Protein AF-A0A7Z9S210-F1 (afdb_monomer_lite)

Structure (mmCIF, N/CA/C/O backbone):
data_AF-A0A7Z9S210-F1
#
_entry.id   AF-A0A7Z9S210-F1
#
loop_
_atom_site.group_PDB
_atom_site.id
_atom_site.type_symbol
_atom_site.label_atom_id
_atom_site.label_alt_id
_atom_site.label_comp_id
_atom_site.label_asym_id
_atom_site.label_entity_id
_atom_site.label_seq_id
_atom_site.pdbx_PDB_ins_code
_atom_site.Cartn_x
_atom_site.Cartn_y
_atom_site.Cartn_z
_atom_site.occupancy
_atom_site.B_iso_or_equiv
_atom_site.auth_seq_id
_atom_site.auth_comp_id
_atom_site.auth_asym_id
_atom_site.auth_atom_id
_atom_site.pdbx_PDB_model_num
ATOM 1 N N . VAL A 1 1 ? -4.934 -13.721 5.882 1.00 61.66 1 VAL A N 1
ATOM 2 C CA . VAL A 1 1 ? -5.240 -12.293 6.150 1.00 61.66 1 VAL A CA 1
ATOM 3 C C . VAL A 1 1 ? -5.651 -11.527 4.903 1.00 61.66 1 VAL A C 1
ATOM 5 O O . VAL A 1 1 ? -6.705 -10.912 4.949 1.00 61.66 1 VAL A O 1
ATOM 8 N N . VAL A 1 2 ? -4.952 -11.670 3.772 1.00 62.19 2 VAL A N 1
ATOM 9 C CA . VAL A 1 2 ? -5.329 -11.011 2.500 1.00 62.19 2 VAL A CA 1
ATOM 10 C C . VAL A 1 2 ? -6.741 -11.389 2.003 1.00 62.19 2 VAL A C 1
ATOM 12 O O . VAL A 1 2 ? -7.507 -10.517 1.622 1.00 62.19 2 VAL A O 1
ATOM 15 N N . VAL A 1 3 ? -7.134 -12.668 2.096 1.00 62.78 3 VAL A N 1
ATOM 16 C CA . VAL A 1 3 ? -8.475 -13.179 1.698 1.00 62.78 3 VAL A CA 1
ATOM 17 C C . VAL A 1 3 ? -9.341 -13.536 2.925 1.00 62.78 3 VAL A C 1
ATOM 19 O O . VAL A 1 3 ? -10.274 -14.337 2.867 1.00 62.78 3 VAL A O 1
ATOM 22 N N . GLY A 1 4 ? -8.990 -13.006 4.102 1.00 66.94 4 GLY A N 1
ATOM 23 C CA . GLY A 1 4 ? -9.710 -13.304 5.345 1.00 66.94 4 GLY A CA 1
ATOM 24 C C . GLY A 1 4 ? -11.090 -12.642 5.383 1.00 66.94 4 GLY A C 1
ATOM 25 O O . GLY A 1 4 ? -11.244 -11.536 4.871 1.00 66.94 4 GLY A O 1
ATOM 26 N N . ARG A 1 5 ? -12.069 -13.290 6.033 1.00 62.72 5 ARG A N 1
ATOM 27 C CA . ARG A 1 5 ? -13.423 -12.733 6.251 1.00 62.72 5 ARG A CA 1
ATOM 28 C C . ARG A 1 5 ? -13.447 -11.537 7.209 1.00 62.72 5 ARG A C 1
ATOM 30 O O . ARG A 1 5 ? -14.292 -10.669 7.080 1.00 62.72 5 ARG A O 1
ATOM 37 N N . HIS A 1 6 ? -12.492 -11.473 8.137 1.00 67.62 6 HIS A N 1
ATOM 38 C CA . HIS A 1 6 ? -12.402 -10.431 9.172 1.00 67.62 6 HIS A CA 1
ATOM 39 C C . HIS A 1 6 ? -11.302 -9.402 8.880 1.00 67.62 6 HIS A C 1
ATOM 41 O O . HIS A 1 6 ? -10.624 -8.932 9.792 1.00 67.62 6 HIS A O 1
ATOM 47 N N . ARG A 1 7 ? -11.053 -9.123 7.597 1.00 73.19 7 ARG A N 1
ATOM 48 C CA . ARG A 1 7 ? -10.066 -8.121 7.184 1.00 73.19 7 ARG A CA 1
ATOM 49 C C . ARG A 1 7 ? -10.707 -6.740 7.144 1.00 73.19 7 ARG A C 1
ATOM 51 O O . ARG A 1 7 ? -11.852 -6.606 6.710 1.00 73.19 7 ARG A O 1
ATOM 58 N N . ILE A 1 8 ? -9.946 -5.715 7.507 1.00 77.56 8 ILE A N 1
ATOM 59 C CA . ILE A 1 8 ? -10.325 -4.342 7.174 1.00 77.56 8 ILE A CA 1
ATOM 60 C C . ILE A 1 8 ? -10.110 -4.178 5.668 1.00 77.56 8 ILE A C 1
ATOM 62 O O . ILE A 1 8 ? -8.988 -4.258 5.164 1.00 77.56 8 ILE A O 1
ATOM 66 N N . ARG A 1 9 ? -11.219 -4.056 4.928 1.00 79.56 9 ARG A N 1
ATOM 67 C CA . ARG A 1 9 ? -11.217 -4.103 3.459 1.00 79.56 9 ARG A CA 1
ATOM 68 C C . ARG A 1 9 ? -10.361 -2.985 2.879 1.00 79.56 9 ARG A C 1
ATOM 70 O O . ARG A 1 9 ? -9.606 -3.233 1.945 1.00 79.56 9 ARG A O 1
ATOM 77 N N . GLU A 1 10 ? -10.410 -1.805 3.482 1.00 82.06 10 GLU A N 1
ATOM 78 C CA . GLU A 1 10 ? -9.662 -0.621 3.065 1.00 82.06 10 GLU A CA 1
ATOM 79 C C . GLU A 1 10 ? -8.144 -0.860 3.106 1.00 82.06 10 GLU A C 1
ATOM 81 O O . GLU A 1 10 ? -7.429 -0.471 2.194 1.00 82.06 10 GLU A O 1
ATOM 86 N N . ALA A 1 11 ? -7.645 -1.602 4.094 1.00 83.62 11 ALA A N 1
ATOM 87 C CA . ALA A 1 11 ? -6.220 -1.897 4.237 1.00 83.62 11 ALA A CA 1
ATOM 88 C C . ALA A 1 11 ? -5.755 -3.131 3.433 1.00 83.62 11 ALA A C 1
ATOM 90 O O . ALA A 1 11 ? -4.572 -3.474 3.452 1.00 83.62 11 ALA A O 1
ATOM 91 N N . THR A 1 12 ? -6.653 -3.794 2.690 1.00 86.38 12 THR A N 1
ATOM 92 C CA . THR A 1 12 ? -6.332 -5.039 1.961 1.00 86.38 12 THR A CA 1
ATOM 93 C C . THR A 1 12 ? -5.225 -4.839 0.926 1.00 86.38 12 THR A C 1
ATOM 95 O O . THR A 1 12 ? -4.399 -5.735 0.747 1.00 86.38 12 THR A O 1
ATOM 98 N N . VAL A 1 13 ? -5.161 -3.660 0.295 1.00 88.69 13 VAL A N 1
ATOM 99 C CA . VAL A 1 13 ? -4.097 -3.316 -0.662 1.00 88.69 13 VAL A CA 1
ATOM 100 C C . VAL A 1 13 ? -2.712 -3.357 -0.010 1.00 88.69 13 VAL A C 1
ATOM 102 O O . VAL A 1 13 ? -1.781 -3.904 -0.595 1.00 88.69 13 VAL A O 1
ATOM 105 N N . LEU A 1 14 ? -2.591 -2.890 1.238 1.00 90.94 14 LEU A N 1
ATOM 106 C CA . LEU A 1 14 ? -1.332 -2.904 1.984 1.00 90.94 14 LEU A CA 1
ATOM 107 C C . LEU A 1 14 ? -0.938 -4.329 2.378 1.00 90.94 14 LEU A C 1
ATOM 109 O O . LEU A 1 14 ? 0.230 -4.685 2.294 1.00 90.94 14 LEU A O 1
ATOM 113 N N . TYR A 1 15 ? -1.901 -5.180 2.747 1.00 90.38 15 TYR A N 1
ATOM 114 C CA . TYR A 1 15 ? -1.613 -6.586 3.055 1.00 90.38 15 TYR A CA 1
ATOM 115 C C . TYR A 1 15 ? -1.150 -7.361 1.819 1.00 90.38 15 TYR A C 1
ATOM 117 O O . TYR A 1 15 ? -0.232 -8.172 1.914 1.00 90.38 15 TYR A O 1
ATOM 125 N N . GLY A 1 16 ? -1.785 -7.130 0.665 1.00 89.44 16 GLY A N 1
ATOM 126 C CA . GLY A 1 16 ? -1.372 -7.733 -0.602 1.00 89.44 16 GLY A CA 1
ATOM 127 C C . GLY A 1 16 ? 0.034 -7.287 -0.995 1.00 89.44 16 GLY A C 1
ATOM 128 O O . GLY A 1 16 ? 0.881 -8.123 -1.304 1.00 89.44 16 GLY A O 1
ATOM 129 N N . TRP A 1 17 ? 0.304 -5.987 -0.882 1.00 93.25 17 TRP A N 1
ATOM 130 C CA . TRP A 1 17 ? 1.626 -5.426 -1.133 1.00 93.25 17 TRP A CA 1
ATOM 131 C C . TRP A 1 17 ? 2.688 -5.987 -0.181 1.00 93.25 17 TRP A C 1
ATOM 133 O O . TRP A 1 17 ? 3.764 -6.350 -0.638 1.00 93.25 17 TRP A O 1
ATOM 143 N N . ALA A 1 18 ? 2.373 -6.170 1.105 1.00 92.75 18 ALA A N 1
ATOM 144 C CA . ALA A 1 18 ? 3.271 -6.807 2.071 1.00 92.75 18 ALA A CA 1
ATOM 145 C C . ALA A 1 18 ? 3.710 -8.200 1.618 1.00 92.75 18 ALA A C 1
ATOM 147 O O . ALA A 1 18 ? 4.894 -8.524 1.648 1.00 92.75 18 ALA A O 1
ATOM 148 N N . VAL A 1 19 ? 2.750 -9.020 1.181 1.00 92.94 19 VAL A N 1
ATOM 149 C CA . VAL A 1 19 ? 3.011 -10.396 0.743 1.00 92.94 19 VAL A CA 1
ATOM 150 C C . VAL A 1 19 ? 3.852 -10.414 -0.531 1.00 92.94 19 VAL A C 1
ATOM 152 O O . VAL A 1 19 ? 4.803 -11.189 -0.609 1.00 92.94 19 VAL A O 1
ATOM 155 N N . VAL A 1 20 ? 3.534 -9.551 -1.500 1.00 93.56 20 VAL A N 1
ATOM 156 C CA . VAL A 1 20 ? 4.315 -9.422 -2.738 1.00 93.56 20 VAL A CA 1
ATOM 157 C C . VAL A 1 20 ? 5.738 -8.972 -2.414 1.00 93.56 20 VAL A C 1
ATOM 159 O O . VAL A 1 20 ? 6.685 -9.648 -2.801 1.00 93.56 20 VAL A O 1
ATOM 162 N N . SER A 1 21 ? 5.903 -7.900 -1.639 1.00 93.06 21 SER A N 1
ATOM 163 C CA . SER A 1 21 ? 7.219 -7.378 -1.265 1.00 93.06 21 SER A CA 1
ATOM 164 C C . SER A 1 21 ? 8.047 -8.399 -0.491 1.00 93.06 21 SER A C 1
ATOM 166 O O . SER A 1 21 ? 9.223 -8.577 -0.792 1.00 93.06 21 SER A O 1
ATOM 168 N N . PHE A 1 22 ? 7.440 -9.111 0.464 1.00 93.19 22 PHE A N 1
ATOM 169 C CA . PHE A 1 22 ? 8.114 -10.177 1.202 1.00 93.19 22 PHE A CA 1
ATOM 170 C C . PHE A 1 22 ? 8.594 -11.288 0.266 1.00 93.19 22 PHE A C 1
ATOM 172 O O . PHE A 1 22 ? 9.764 -11.647 0.295 1.00 93.19 22 PHE A O 1
ATOM 179 N N . ALA A 1 23 ? 7.720 -11.796 -0.603 1.00 93.12 23 ALA A N 1
ATOM 180 C CA . ALA A 1 23 ? 8.072 -12.890 -1.496 1.00 93.12 23 ALA A CA 1
ATOM 181 C C . ALA A 1 23 ? 9.125 -12.492 -2.535 1.00 93.12 23 ALA A C 1
ATOM 183 O O . ALA A 1 23 ? 10.060 -13.256 -2.745 1.00 93.12 23 ALA A O 1
ATOM 184 N N . PHE A 1 24 ? 9.020 -11.308 -3.144 1.00 93.06 24 PHE A N 1
ATOM 185 C CA . PHE A 1 24 ? 10.039 -10.807 -4.071 1.00 93.06 24 PHE A CA 1
ATOM 186 C C . PHE A 1 24 ? 11.389 -10.632 -3.378 1.00 93.06 24 PHE A C 1
ATOM 188 O O . PHE A 1 24 ? 12.402 -11.091 -3.897 1.00 93.06 24 PHE A O 1
ATOM 195 N N . THR A 1 25 ? 11.408 -10.037 -2.182 1.00 91.75 25 THR A N 1
ATOM 196 C CA . THR A 1 25 ? 12.646 -9.870 -1.417 1.00 91.75 25 THR A CA 1
ATOM 197 C C . THR A 1 25 ? 13.240 -11.222 -1.017 1.00 91.75 25 THR A C 1
ATOM 199 O O . THR A 1 25 ? 14.410 -11.467 -1.280 1.00 91.75 25 THR A O 1
ATOM 202 N N . THR A 1 26 ? 12.463 -12.134 -0.428 1.00 91.75 26 THR A N 1
ATOM 203 C CA . THR A 1 26 ? 12.974 -13.443 0.006 1.00 91.75 26 THR A CA 1
ATOM 204 C C . THR A 1 26 ? 13.424 -14.295 -1.180 1.00 91.75 26 THR A C 1
ATOM 206 O O . THR A 1 26 ? 14.538 -14.813 -1.169 1.00 91.75 26 THR A O 1
ATOM 209 N N . LEU A 1 27 ? 12.600 -14.427 -2.221 1.00 91.75 27 LEU A N 1
ATOM 210 C CA . LEU A 1 27 ? 12.957 -15.236 -3.387 1.00 91.75 27 LEU A CA 1
ATOM 211 C C . LEU A 1 27 ? 14.132 -14.626 -4.143 1.00 91.75 27 LEU A C 1
ATOM 213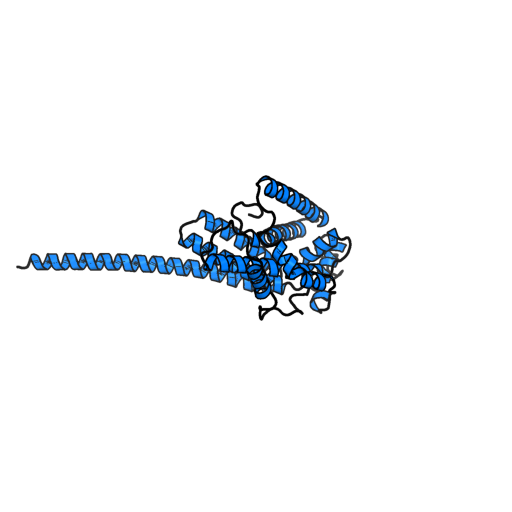 O O . LEU A 1 27 ? 15.046 -15.360 -4.490 1.00 91.75 27 LEU A O 1
ATOM 217 N N . GLY A 1 28 ? 14.159 -13.311 -4.346 1.00 88.06 28 GLY A N 1
ATOM 218 C CA . GLY A 1 28 ? 15.260 -12.673 -5.060 1.00 88.06 28 GLY A CA 1
ATOM 219 C C . GLY A 1 28 ? 16.589 -12.698 -4.312 1.00 88.06 28 GLY A C 1
ATOM 220 O O . GLY A 1 28 ? 17.631 -12.727 -4.952 1.00 88.06 28 GLY A O 1
ATOM 221 N N . VAL A 1 29 ? 16.574 -12.703 -2.975 1.00 89.06 29 VAL A N 1
ATOM 222 C CA . VAL A 1 29 ? 17.806 -12.797 -2.173 1.00 89.06 29 VAL A CA 1
ATOM 223 C C . VAL A 1 29 ? 18.344 -14.226 -2.140 1.00 89.06 29 VAL A C 1
ATOM 225 O O . VAL A 1 29 ? 19.550 -14.430 -2.245 1.00 89.06 29 VAL A O 1
ATOM 228 N N . PHE A 1 30 ? 17.469 -15.221 -1.973 1.00 91.12 30 PHE A N 1
ATOM 229 C CA . PHE A 1 30 ? 17.898 -16.608 -1.757 1.00 91.12 30 PHE A CA 1
ATOM 230 C C . PHE A 1 30 ? 17.916 -17.464 -3.022 1.00 91.12 30 PHE A C 1
ATOM 232 O O . PHE A 1 30 ? 18.413 -18.589 -2.985 1.00 91.12 30 PHE A O 1
ATOM 239 N N . THR A 1 31 ? 17.357 -16.980 -4.131 1.00 88.44 31 THR A N 1
ATOM 240 C CA . THR A 1 31 ? 17.242 -17.758 -5.364 1.00 88.44 31 THR A CA 1
ATOM 241 C C . THR A 1 31 ? 17.550 -16.903 -6.593 1.00 88.44 31 THR A C 1
ATOM 243 O O . THR A 1 31 ? 17.224 -15.720 -6.614 1.00 88.44 31 THR A O 1
ATOM 246 N N . PRO A 1 32 ? 18.097 -17.501 -7.663 1.00 85.50 32 PRO A N 1
ATOM 247 C CA . PRO A 1 32 ? 18.305 -16.820 -8.939 1.00 85.50 32 PRO A CA 1
ATOM 248 C C . PRO A 1 32 ? 17.034 -16.816 -9.808 1.00 85.50 32 PRO A C 1
ATOM 250 O O . PRO A 1 32 ? 17.122 -16.722 -11.030 1.00 85.50 32 PRO A O 1
ATOM 253 N N . VAL A 1 33 ? 15.848 -17.018 -9.217 1.00 89.56 33 VAL A N 1
ATOM 254 C CA . VAL A 1 33 ? 14.598 -17.130 -9.978 1.00 89.56 33 VAL A CA 1
ATOM 255 C C . VAL A 1 33 ? 14.273 -15.777 -10.616 1.00 89.56 33 VAL A C 1
ATOM 257 O O . VAL A 1 33 ? 14.142 -14.791 -9.888 1.00 89.56 33 VAL A O 1
ATOM 260 N N . PRO A 1 34 ? 14.065 -15.727 -11.946 1.00 92.44 34 PRO A N 1
ATOM 261 C CA . PRO A 1 34 ? 13.663 -14.497 -12.609 1.00 92.44 34 PRO A CA 1
ATOM 262 C C . PRO A 1 34 ? 12.344 -13.952 -12.048 1.00 92.44 34 PRO A C 1
ATOM 264 O O . PRO A 1 34 ? 11.348 -14.676 -11.907 1.00 92.44 34 PRO A O 1
ATOM 267 N N . PHE A 1 35 ? 12.325 -12.658 -11.752 1.00 93.06 35 PHE A N 1
ATOM 268 C CA . PHE A 1 35 ? 11.205 -11.924 -11.170 1.00 93.06 35 PHE A CA 1
ATOM 269 C C . PHE A 1 35 ? 9.949 -11.989 -12.030 1.00 93.06 35 PHE A C 1
ATOM 271 O O . PHE A 1 35 ? 8.843 -11.936 -11.490 1.00 93.06 35 PHE A O 1
ATOM 278 N N . THR A 1 36 ? 10.085 -12.228 -13.334 1.00 92.94 36 THR A N 1
ATOM 279 C CA . THR A 1 36 ? 8.951 -12.515 -14.216 1.00 92.94 36 THR A CA 1
ATOM 280 C C . THR A 1 36 ? 8.124 -13.699 -13.734 1.00 92.94 36 THR A C 1
ATOM 282 O O . THR A 1 36 ? 6.897 -13.606 -13.699 1.00 92.94 36 THR A O 1
ATOM 285 N N . TYR A 1 37 ? 8.756 -14.806 -13.337 1.00 92.81 37 TYR A N 1
ATOM 286 C CA . TYR A 1 37 ? 8.016 -15.982 -12.877 1.00 92.81 37 TYR A CA 1
ATOM 287 C C . TYR A 1 37 ? 7.315 -15.713 -11.549 1.00 92.81 37 TYR A C 1
ATOM 289 O O . TYR A 1 37 ? 6.170 -16.126 -11.359 1.00 92.81 37 TYR A O 1
ATOM 297 N N . VAL A 1 38 ? 7.967 -14.958 -10.663 1.00 93.56 38 VAL A N 1
ATOM 298 C CA . VAL A 1 38 ? 7.373 -14.517 -9.396 1.00 93.56 38 VAL A CA 1
ATOM 299 C C . VAL A 1 38 ? 6.157 -13.621 -9.668 1.00 93.56 38 VAL A C 1
ATOM 301 O O . VAL A 1 38 ? 5.082 -13.855 -9.111 1.00 93.56 38 VAL A O 1
ATOM 304 N N . ALA A 1 39 ? 6.278 -12.656 -10.586 1.00 93.31 39 ALA A N 1
ATOM 305 C CA . ALA A 1 39 ? 5.196 -11.760 -10.993 1.00 93.31 39 ALA A CA 1
ATOM 306 C C . ALA A 1 39 ? 4.003 -12.522 -11.592 1.00 93.31 39 ALA A C 1
ATOM 308 O O . ALA A 1 39 ? 2.862 -12.290 -11.191 1.00 93.31 39 ALA A O 1
ATOM 309 N N . VAL A 1 40 ? 4.256 -13.467 -12.505 1.00 93.69 40 VAL A N 1
ATOM 310 C CA . VAL A 1 40 ? 3.214 -14.313 -13.114 1.00 93.69 40 VAL A CA 1
ATOM 311 C C . VAL A 1 40 ? 2.534 -15.189 -12.060 1.00 93.69 40 VAL A C 1
ATOM 313 O O . VAL A 1 40 ? 1.305 -15.292 -12.049 1.00 93.69 40 VAL A O 1
ATOM 316 N N . GLY A 1 41 ? 3.303 -15.766 -11.133 1.00 93.31 41 GLY A N 1
ATOM 317 C CA . GLY A 1 41 ? 2.765 -16.536 -10.013 1.00 93.31 41 GLY A CA 1
ATOM 318 C C . GLY A 1 41 ? 1.803 -15.707 -9.160 1.00 93.31 41 GLY A C 1
ATOM 319 O O . GLY A 1 41 ? 0.676 -16.136 -8.897 1.00 93.31 41 GLY A O 1
ATOM 320 N N . PHE A 1 42 ? 2.192 -14.482 -8.798 1.00 93.50 42 PHE A N 1
ATOM 321 C CA . PHE A 1 42 ? 1.318 -13.573 -8.053 1.00 93.50 42 PHE A CA 1
ATOM 322 C C . PHE A 1 42 ? 0.109 -13.094 -8.853 1.00 93.50 42 PHE A C 1
ATOM 324 O O . PHE A 1 42 ? -0.970 -12.973 -8.272 1.00 93.50 42 PHE A O 1
ATOM 331 N N . ALA A 1 43 ? 0.240 -12.878 -10.162 1.00 92.38 43 ALA A N 1
ATOM 332 C CA . ALA A 1 43 ? -0.898 -12.566 -11.021 1.00 92.38 43 ALA A CA 1
ATOM 333 C C . ALA A 1 43 ? -1.927 -13.712 -11.009 1.00 92.38 43 ALA A C 1
ATOM 335 O O . ALA A 1 43 ? -3.118 -13.473 -10.799 1.00 92.38 43 ALA A O 1
ATOM 336 N N . GLY A 1 44 ? -1.470 -14.964 -11.129 1.00 93.12 44 GLY A N 1
ATOM 337 C CA . GLY A 1 44 ? -2.326 -16.146 -11.007 1.00 93.12 44 GLY A CA 1
ATOM 338 C C . GLY A 1 44 ? -2.999 -16.248 -9.634 1.00 93.12 44 GLY A C 1
ATOM 339 O O . GLY A 1 44 ? -4.215 -16.435 -9.547 1.00 93.12 44 GLY A O 1
ATOM 340 N N . LEU A 1 45 ? -2.242 -16.047 -8.552 1.00 92.50 45 LEU A N 1
ATOM 341 C CA . LEU A 1 45 ? -2.786 -16.037 -7.190 1.00 92.50 45 LEU A CA 1
ATOM 342 C C . LEU A 1 45 ? -3.813 -14.918 -6.977 1.00 92.50 45 LEU A C 1
ATOM 344 O O . LEU A 1 45 ? -4.820 -15.147 -6.306 1.00 92.50 45 LEU A O 1
ATOM 348 N N . ALA A 1 46 ? -3.602 -13.736 -7.558 1.00 89.81 46 ALA A N 1
ATOM 349 C CA . ALA A 1 46 ? -4.547 -12.626 -7.491 1.00 89.81 46 ALA A CA 1
ATOM 350 C C . ALA A 1 46 ? -5.867 -12.964 -8.202 1.00 89.81 46 ALA A C 1
ATOM 352 O O . ALA A 1 46 ? -6.939 -12.693 -7.655 1.00 89.81 46 ALA A O 1
ATOM 353 N N . VAL A 1 47 ? -5.808 -13.626 -9.365 1.00 91.88 47 VAL A N 1
ATOM 354 C CA . VAL A 1 47 ? -7.002 -14.118 -10.077 1.00 91.88 47 VAL A CA 1
ATOM 355 C C . VAL A 1 47 ? -7.748 -15.148 -9.229 1.00 91.88 47 VAL A C 1
ATOM 357 O O . VAL A 1 47 ? -8.953 -15.008 -9.015 1.00 91.88 47 VAL A O 1
ATOM 360 N N . VAL A 1 48 ? -7.046 -16.146 -8.685 1.00 91.62 48 VAL A N 1
ATOM 361 C CA . VAL A 1 48 ? -7.656 -17.174 -7.825 1.00 91.62 48 VAL A CA 1
ATOM 362 C C . VAL A 1 48 ? -8.289 -16.543 -6.584 1.00 91.62 48 VAL A C 1
ATOM 364 O O . VAL A 1 48 ? -9.437 -16.848 -6.255 1.00 91.62 48 VAL A O 1
ATOM 367 N N . ALA A 1 49 ? -7.588 -15.622 -5.920 1.00 88.12 49 ALA A N 1
ATOM 368 C CA . ALA A 1 49 ? -8.115 -14.893 -4.771 1.00 88.12 49 ALA A CA 1
ATOM 369 C C . ALA A 1 49 ? -9.374 -14.093 -5.139 1.00 88.12 49 ALA A C 1
ATOM 371 O O . ALA A 1 49 ? -10.365 -14.153 -4.408 1.00 88.12 49 ALA A O 1
ATOM 372 N N . GLY A 1 50 ? -9.370 -13.410 -6.286 1.00 86.88 50 GLY A N 1
ATOM 373 C CA . GLY A 1 50 ? -10.527 -12.683 -6.803 1.00 86.88 50 GLY A CA 1
ATOM 374 C C . GLY A 1 50 ? -11.733 -13.595 -7.035 1.00 86.88 50 GLY A C 1
ATOM 375 O O . GLY A 1 50 ? -12.825 -13.308 -6.542 1.00 86.88 50 GLY A O 1
ATOM 376 N N . VAL A 1 51 ? -11.531 -14.743 -7.690 1.00 88.81 51 VAL A N 1
ATOM 377 C CA . VAL A 1 51 ? -12.585 -15.749 -7.912 1.00 88.81 51 VAL A CA 1
ATOM 378 C C . VAL A 1 51 ? -13.141 -16.270 -6.586 1.00 88.81 51 VAL A C 1
ATOM 380 O O . VAL A 1 51 ? -14.358 -16.383 -6.433 1.00 88.81 51 VAL A O 1
ATOM 383 N N . VAL A 1 52 ? -12.281 -16.558 -5.607 1.00 88.50 52 VAL A N 1
ATOM 384 C CA . VAL A 1 52 ? -12.707 -17.029 -4.279 1.00 88.50 52 VAL A CA 1
ATOM 385 C C . VAL A 1 52 ? -13.538 -15.973 -3.545 1.00 88.50 52 VAL A C 1
ATOM 387 O O . VAL A 1 52 ? -14.542 -16.326 -2.928 1.00 88.50 52 VAL A O 1
ATOM 390 N N . ILE A 1 53 ? -13.159 -14.693 -3.615 1.00 86.75 53 ILE A N 1
ATOM 391 C CA . ILE A 1 53 ? -13.897 -13.583 -2.987 1.00 86.75 53 ILE A CA 1
ATOM 392 C C . ILE A 1 53 ? -15.279 -13.425 -3.634 1.00 86.75 53 ILE A C 1
ATOM 394 O O . ILE A 1 53 ? -16.286 -13.408 -2.926 1.00 86.75 53 ILE A O 1
ATOM 398 N N . VAL A 1 54 ? -15.340 -13.409 -4.969 1.00 86.88 54 VAL A N 1
ATOM 399 C CA . VAL A 1 54 ? -16.602 -13.277 -5.717 1.00 86.88 54 VAL A CA 1
ATOM 400 C C . VAL A 1 54 ? -17.529 -14.464 -5.451 1.00 86.88 54 VAL A C 1
ATOM 402 O O . VAL A 1 54 ? -18.713 -14.269 -5.187 1.00 86.88 54 VAL A O 1
ATOM 405 N N . ARG A 1 55 ? -17.001 -15.696 -5.425 1.00 88.50 55 ARG A N 1
ATOM 406 C CA . ARG A 1 55 ? -17.790 -16.900 -5.099 1.00 88.50 55 ARG A CA 1
ATOM 407 C C . ARG A 1 55 ? -18.348 -16.898 -3.675 1.00 88.50 55 ARG A C 1
ATOM 409 O O . ARG A 1 55 ? -19.325 -17.589 -3.413 1.00 88.50 55 ARG A O 1
ATOM 416 N N . ARG A 1 56 ? -17.745 -16.139 -2.756 1.00 85.50 56 ARG A N 1
ATOM 417 C CA . ARG A 1 56 ? -18.245 -15.953 -1.384 1.00 85.50 56 ARG A CA 1
ATOM 418 C C . ARG A 1 56 ? -19.294 -14.843 -1.270 1.00 85.50 56 ARG A C 1
ATOM 420 O O . ARG A 1 56 ? -19.789 -14.626 -0.169 1.00 85.50 56 ARG A O 1
ATOM 427 N N . GLY A 1 57 ? -19.611 -14.144 -2.362 1.00 80.44 57 GLY A N 1
ATOM 428 C CA . GLY A 1 57 ? -20.504 -12.982 -2.349 1.00 80.44 57 GLY A CA 1
ATOM 429 C C . GLY A 1 57 ? -19.891 -11.746 -1.681 1.00 80.44 57 GLY A C 1
ATOM 430 O O . GLY A 1 57 ? -20.608 -10.809 -1.343 1.00 80.44 57 GLY A O 1
ATOM 431 N N . GLU A 1 58 ? -18.574 -11.730 -1.462 1.00 80.56 58 GLU A N 1
ATOM 432 C CA . GLU A 1 58 ? -17.866 -10.580 -0.902 1.00 80.56 58 GLU A CA 1
ATOM 433 C C . GLU A 1 58 ? -17.499 -9.587 -2.018 1.00 80.56 58 GLU A C 1
ATOM 435 O O . GLU A 1 58 ? -17.123 -9.976 -3.124 1.00 80.56 58 GLU A O 1
ATOM 440 N N . ALA A 1 59 ? -17.558 -8.285 -1.726 1.00 79.50 59 ALA A N 1
ATOM 441 C CA . ALA A 1 59 ? -17.070 -7.265 -2.650 1.00 79.50 59 ALA A CA 1
ATOM 442 C C . ALA A 1 59 ? -15.532 -7.295 -2.734 1.00 79.50 59 ALA A C 1
ATOM 444 O O . ALA A 1 59 ? -14.845 -7.389 -1.713 1.00 79.50 59 ALA A O 1
ATOM 445 N N . LEU A 1 60 ? -14.993 -7.186 -3.954 1.00 79.19 60 LEU A N 1
ATOM 446 C CA . LEU A 1 60 ? -13.545 -7.133 -4.204 1.00 79.19 60 LEU A CA 1
ATOM 447 C C . LEU A 1 60 ? -12.910 -5.858 -3.643 1.00 79.19 60 LEU A C 1
ATOM 449 O O . LEU A 1 60 ? -11.831 -5.906 -3.057 1.00 79.19 60 LEU A O 1
ATOM 453 N N . LEU A 1 61 ? -13.596 -4.729 -3.821 1.00 82.94 61 LEU A N 1
ATOM 454 C CA . LEU A 1 61 ? -13.158 -3.418 -3.365 1.00 82.94 61 LEU A CA 1
ATOM 455 C C . LEU A 1 61 ? -13.998 -2.958 -2.166 1.00 82.94 61 LEU A C 1
ATOM 457 O O . LEU A 1 61 ? -15.168 -3.343 -2.059 1.00 82.94 61 LEU A O 1
ATOM 461 N N . PRO A 1 62 ? -13.428 -2.124 -1.280 1.00 83.12 62 PRO A N 1
ATOM 462 C CA . PRO A 1 62 ? -14.195 -1.429 -0.257 1.00 83.12 62 PRO A CA 1
ATOM 463 C C . PRO A 1 62 ? -15.376 -0.652 -0.846 1.00 83.12 62 PRO A C 1
ATOM 465 O O . PRO A 1 62 ? -15.374 -0.205 -2.000 1.00 83.12 62 PRO A O 1
ATOM 468 N N . GLU A 1 63 ? -16.410 -0.463 -0.035 1.00 83.06 63 GLU A N 1
ATOM 469 C CA . GLU A 1 63 ? -17.565 0.306 -0.471 1.00 83.06 63 GLU A CA 1
ATOM 470 C C . GLU A 1 63 ? -17.190 1.770 -0.694 1.00 83.06 63 GLU A C 1
ATOM 472 O O . GLU A 1 63 ? -16.525 2.402 0.120 1.00 83.06 63 GLU A O 1
ATOM 477 N N . GLY A 1 64 ? -17.623 2.328 -1.824 1.00 83.75 64 GLY A N 1
ATOM 478 C CA . GLY A 1 64 ? -17.285 3.699 -2.193 1.00 83.75 64 GLY A CA 1
ATOM 479 C C . GLY A 1 64 ? -15.956 3.856 -2.934 1.00 83.75 64 GLY A C 1
ATOM 480 O O . GLY A 1 64 ? -15.742 4.941 -3.467 1.00 83.75 64 GLY A O 1
ATOM 481 N N . SER A 1 65 ? -15.131 2.809 -3.094 1.00 88.12 65 SER A N 1
ATOM 482 C CA . SER A 1 65 ? -13.875 2.892 -3.867 1.00 88.12 65 SER A CA 1
ATOM 483 C C . SER A 1 65 ? -14.080 3.380 -5.303 1.00 88.12 65 SER A C 1
ATOM 485 O O . SER A 1 65 ? -13.341 4.237 -5.774 1.00 88.12 65 SER A O 1
ATOM 487 N N . LEU A 1 66 ? -15.124 2.908 -5.994 1.00 89.12 66 LEU A N 1
ATOM 488 C CA . LEU A 1 66 ? -15.425 3.393 -7.345 1.00 89.12 66 LEU A CA 1
ATOM 489 C C . LEU A 1 66 ? -15.890 4.857 -7.334 1.00 89.12 66 LEU A C 1
ATOM 491 O O . LEU A 1 66 ? -15.479 5.643 -8.175 1.00 89.12 66 LEU A O 1
ATOM 495 N N . ARG A 1 67 ? -16.727 5.243 -6.365 1.00 90.81 67 ARG A N 1
ATOM 496 C CA . ARG A 1 67 ? -17.252 6.614 -6.263 1.00 90.81 67 ARG A CA 1
ATOM 497 C C . ARG A 1 67 ? -16.152 7.616 -5.927 1.00 90.81 67 ARG A C 1
ATOM 499 O O . ARG A 1 67 ? -16.099 8.669 -6.547 1.00 90.81 67 ARG A O 1
ATOM 506 N N . ILE A 1 68 ? -15.267 7.288 -4.985 1.00 90.69 68 ILE A N 1
ATOM 507 C CA . ILE A 1 68 ? -14.143 8.156 -4.624 1.00 90.69 68 ILE A CA 1
ATOM 508 C C . ILE A 1 68 ? -13.130 8.251 -5.773 1.00 90.69 68 ILE A C 1
ATOM 510 O O . ILE A 1 68 ? -12.621 9.334 -6.033 1.00 90.69 68 ILE A O 1
ATOM 514 N N . ALA A 1 69 ? -12.911 7.164 -6.524 1.00 90.69 69 ALA A N 1
ATOM 515 C CA . ALA A 1 69 ? -12.092 7.194 -7.734 1.00 90.69 69 ALA A CA 1
ATOM 516 C C . ALA A 1 69 ? -12.717 8.068 -8.834 1.00 90.69 69 ALA A C 1
ATOM 518 O O . ALA A 1 69 ? -12.002 8.829 -9.473 1.00 90.69 69 ALA A O 1
ATOM 519 N N . LEU A 1 70 ? -14.043 8.018 -9.017 1.00 93.19 70 LEU A N 1
ATOM 520 C CA . LEU A 1 70 ? -14.757 8.903 -9.945 1.00 93.19 70 LEU A CA 1
ATOM 521 C C . LEU A 1 70 ? -14.655 10.375 -9.526 1.00 93.19 70 LEU A C 1
ATOM 523 O O . LEU A 1 70 ? -14.410 11.230 -10.370 1.00 93.19 70 LEU A O 1
ATOM 527 N N . LEU A 1 71 ? -14.790 10.675 -8.232 1.00 92.25 71 LEU A N 1
ATOM 528 C CA . LEU A 1 71 ? -14.588 12.031 -7.707 1.00 92.25 71 LEU A CA 1
ATOM 529 C C . LEU A 1 71 ? -13.147 12.519 -7.911 1.00 92.25 71 LEU A C 1
ATOM 531 O O . LEU A 1 71 ? -12.927 13.690 -8.202 1.00 92.25 71 LEU A O 1
ATOM 535 N N . ALA A 1 72 ? -12.172 11.618 -7.790 1.00 92.31 72 ALA A N 1
ATOM 536 C CA . ALA A 1 72 ? -10.759 11.903 -8.010 1.00 92.31 72 ALA A CA 1
ATOM 537 C C . ALA A 1 72 ? -10.328 11.791 -9.484 1.00 92.31 72 ALA A C 1
ATOM 539 O O . ALA A 1 72 ? -9.155 12.011 -9.784 1.00 92.31 72 ALA A O 1
ATOM 540 N N . ALA A 1 73 ? -11.238 11.472 -10.411 1.00 92.94 73 ALA A N 1
ATOM 541 C CA . ALA A 1 73 ? -10.902 11.222 -11.810 1.00 92.94 73 ALA A CA 1
ATOM 542 C C . ALA A 1 73 ? -10.141 12.381 -12.479 1.00 92.94 73 ALA A C 1
ATOM 544 O O . ALA A 1 73 ? -9.155 12.094 -13.156 1.00 92.94 73 ALA A O 1
ATOM 545 N N . PRO A 1 74 ? -10.487 13.670 -12.263 1.00 92.50 74 PRO A N 1
ATOM 546 C CA . PRO A 1 74 ? -9.708 14.773 -12.827 1.00 92.50 74 PRO A CA 1
ATOM 547 C C . PRO A 1 74 ? -8.243 14.755 -12.370 1.00 92.50 74 PRO A C 1
ATOM 549 O O . PRO A 1 74 ? -7.339 14.928 -13.182 1.00 92.50 74 PRO A O 1
ATOM 552 N N . LEU A 1 75 ? -7.999 14.478 -11.085 1.00 90.31 75 LEU A N 1
ATOM 553 C CA . LEU A 1 75 ? -6.647 14.363 -10.537 1.00 90.31 75 LEU A CA 1
ATOM 554 C C . LEU A 1 75 ? -5.915 13.144 -11.112 1.00 90.31 75 LEU A C 1
ATOM 556 O O . LEU A 1 75 ? -4.754 13.256 -11.489 1.00 90.31 75 LEU A O 1
ATOM 560 N N . LEU A 1 76 ? -6.594 11.999 -11.225 1.00 92.69 76 LEU A N 1
ATOM 561 C CA . LEU A 1 76 ? -6.019 10.786 -11.813 1.00 92.69 76 LEU A CA 1
ATOM 562 C C . LEU A 1 76 ? -5.611 11.003 -13.276 1.00 92.69 76 LEU A C 1
ATOM 564 O O . LEU A 1 76 ? -4.534 10.567 -13.673 1.00 92.69 76 LEU A O 1
ATOM 568 N N . VAL A 1 77 ? -6.428 11.715 -14.059 1.00 93.88 77 VAL A N 1
ATOM 569 C CA . VAL A 1 77 ? -6.101 12.076 -15.447 1.00 93.88 77 VAL A CA 1
ATOM 570 C C . VAL A 1 77 ? -4.871 12.980 -15.495 1.00 93.88 77 VAL A C 1
ATOM 572 O O . VAL A 1 77 ? -3.949 12.695 -16.257 1.00 93.88 77 VAL A O 1
ATOM 575 N N . LEU A 1 78 ? -4.807 14.013 -14.651 1.00 92.06 78 LEU A N 1
ATOM 576 C CA . LEU A 1 78 ? -3.641 14.899 -14.589 1.00 92.06 78 LEU A CA 1
ATOM 577 C C . LEU A 1 78 ? -2.359 14.126 -14.260 1.00 92.06 78 LEU A C 1
ATOM 579 O O . LEU A 1 78 ? -1.379 14.233 -14.991 1.00 92.06 78 LEU A O 1
ATOM 583 N N . VAL A 1 79 ? -2.385 13.291 -13.219 1.00 91.19 79 VAL A N 1
ATOM 584 C CA . VAL A 1 79 ? -1.222 12.494 -12.791 1.00 91.19 79 VAL A CA 1
ATOM 585 C C . VAL A 1 79 ? -0.837 11.450 -13.838 1.00 91.19 79 VAL A C 1
ATOM 587 O O . VAL A 1 79 ? 0.344 11.181 -14.038 1.00 91.19 79 VAL A O 1
ATOM 590 N N . SER A 1 80 ? -1.807 10.906 -14.578 1.00 90.31 80 SER A N 1
ATOM 591 C CA . SER A 1 80 ? -1.522 9.973 -15.672 1.00 90.31 80 SER A CA 1
ATOM 592 C C . SER A 1 80 ? -0.724 10.606 -16.820 1.00 90.31 80 SER A C 1
ATOM 594 O O . SER A 1 80 ? -0.029 9.890 -17.535 1.00 90.31 80 SER A O 1
ATOM 596 N N . ALA A 1 81 ? -0.777 11.931 -16.975 1.00 89.25 81 ALA A N 1
ATOM 597 C CA . ALA A 1 81 ? -0.002 12.667 -17.969 1.00 89.25 81 ALA A CA 1
ATOM 598 C C . ALA A 1 81 ? 1.322 13.228 -17.416 1.00 89.25 81 ALA A C 1
ATOM 600 O O . ALA A 1 81 ? 2.096 13.812 -18.174 1.00 89.25 81 ALA A O 1
ATOM 601 N N . MET A 1 82 ? 1.591 13.081 -16.113 1.00 88.19 82 MET A N 1
ATOM 602 C CA . MET A 1 82 ? 2.817 13.593 -15.504 1.00 88.19 82 MET A CA 1
ATOM 603 C C . MET A 1 82 ? 4.031 12.753 -15.896 1.00 88.19 82 MET A C 1
ATOM 605 O O . MET A 1 82 ? 3.960 11.531 -16.020 1.00 88.19 82 MET A O 1
ATOM 609 N N . VAL A 1 83 ? 5.156 13.442 -16.055 1.00 86.19 83 VAL A N 1
ATOM 610 C CA . VAL A 1 83 ? 6.473 12.859 -16.315 1.00 86.19 83 VAL A CA 1
ATOM 611 C C . VAL A 1 83 ? 7.357 13.129 -15.105 1.00 86.19 83 VAL A C 1
ATOM 613 O O . VAL A 1 83 ? 7.163 14.121 -14.393 1.00 86.19 83 VAL A O 1
ATOM 616 N N . ALA A 1 84 ? 8.316 12.238 -14.879 1.00 84.88 84 ALA A N 1
ATOM 617 C CA . ALA A 1 84 ? 9.321 12.402 -13.848 1.00 84.88 84 ALA A CA 1
ATOM 618 C C . ALA A 1 84 ? 10.008 13.767 -13.952 1.00 84.88 84 ALA A C 1
ATOM 620 O O . ALA A 1 84 ? 10.334 14.239 -15.044 1.00 84.88 84 ALA A O 1
ATOM 621 N N . SER A 1 85 ? 10.214 14.416 -12.813 1.00 84.38 85 SER A N 1
ATOM 622 C CA . SER A 1 85 ? 10.778 15.770 -12.779 1.00 84.38 85 SER A CA 1
ATOM 623 C C . SER A 1 85 ? 11.722 16.013 -11.613 1.00 84.38 85 SER A C 1
ATOM 625 O O . SER A 1 85 ? 12.503 16.963 -11.668 1.00 84.38 85 SER A O 1
ATOM 627 N N . GLN A 1 86 ? 11.666 15.195 -10.559 1.00 86.81 86 GLN A N 1
ATOM 628 C CA . GLN A 1 86 ? 12.481 15.422 -9.371 1.00 86.81 86 GLN A CA 1
ATOM 629 C C . GLN A 1 86 ? 13.814 14.683 -9.444 1.00 86.81 86 GLN A C 1
ATOM 631 O O . GLN A 1 86 ? 13.916 13.594 -10.005 1.00 86.81 86 GLN A O 1
ATOM 636 N N . TRP A 1 87 ? 14.835 15.266 -8.815 1.00 83.38 87 TRP A N 1
ATOM 637 C CA . TRP A 1 87 ? 16.174 14.682 -8.770 1.00 83.38 87 TRP A CA 1
ATOM 638 C C . TRP A 1 87 ? 16.173 13.256 -8.207 1.00 83.38 87 TRP A C 1
ATOM 640 O O . TRP A 1 87 ? 16.787 12.378 -8.811 1.00 83.38 87 TRP A O 1
ATOM 650 N N . ASP A 1 88 ? 15.440 12.992 -7.117 1.00 81.81 88 ASP A N 1
ATOM 651 C CA . ASP A 1 88 ? 15.458 11.647 -6.529 1.00 81.81 88 ASP A CA 1
ATOM 652 C C . ASP A 1 88 ? 14.745 10.617 -7.418 1.00 81.81 88 ASP A C 1
ATOM 654 O O . ASP A 1 88 ? 15.058 9.427 -7.364 1.00 81.81 88 ASP A O 1
ATOM 658 N N . GLU A 1 89 ? 13.805 11.048 -8.276 1.00 85.38 89 GLU A N 1
ATOM 659 C CA . GLU A 1 89 ? 13.173 10.143 -9.247 1.00 85.38 89 GLU A CA 1
ATOM 660 C C . GLU A 1 89 ? 14.209 9.591 -10.220 1.00 85.38 89 GLU A C 1
ATOM 662 O O . GLU A 1 89 ? 14.218 8.394 -10.517 1.00 85.38 89 GLU A O 1
ATOM 667 N N . PHE A 1 90 ? 15.120 10.454 -10.663 1.00 86.19 90 PHE A N 1
ATOM 668 C CA . PHE A 1 90 ? 16.189 10.085 -11.576 1.00 86.19 90 PHE A CA 1
ATOM 669 C C . PHE A 1 90 ? 17.382 9.427 -10.891 1.00 86.19 90 PHE A C 1
ATOM 671 O O . PHE A 1 90 ? 18.127 8.748 -11.579 1.00 86.19 90 PHE A O 1
ATOM 678 N N . SER A 1 91 ? 17.601 9.598 -9.587 1.00 82.88 91 SER A N 1
ATOM 679 C CA . SER A 1 91 ? 18.765 9.004 -8.913 1.00 82.88 91 SER A CA 1
ATOM 680 C C . SER A 1 91 ? 18.526 7.569 -8.426 1.00 82.88 91 SER A C 1
ATOM 682 O O . SER A 1 91 ? 19.480 6.784 -8.354 1.00 82.88 91 SER A O 1
ATOM 684 N N . ASP A 1 92 ? 17.271 7.223 -8.119 1.00 85.50 92 ASP A N 1
ATOM 685 C CA . ASP A 1 92 ? 16.903 5.918 -7.561 1.00 85.50 92 ASP A CA 1
ATOM 686 C C . ASP A 1 92 ? 15.506 5.440 -7.998 1.00 85.50 92 ASP A C 1
ATOM 688 O O . ASP A 1 92 ? 15.373 4.344 -8.551 1.00 85.50 92 ASP A O 1
ATOM 692 N N . TRP A 1 93 ? 14.453 6.255 -7.835 1.00 87.00 93 TRP A N 1
ATOM 693 C CA . TRP A 1 93 ? 13.072 5.749 -7.928 1.00 87.00 93 TRP A CA 1
ATOM 694 C C . TRP A 1 93 ? 12.652 5.226 -9.308 1.00 87.00 93 TRP A C 1
ATOM 696 O O . TRP A 1 93 ? 11.765 4.374 -9.370 1.00 87.00 93 TRP A O 1
ATOM 706 N N . LEU A 1 94 ? 13.285 5.680 -10.394 1.00 88.44 94 LEU A N 1
ATOM 707 C CA . LEU A 1 94 ? 13.050 5.192 -11.762 1.00 88.44 94 LEU A CA 1
ATOM 708 C C . LEU A 1 94 ? 14.180 4.322 -12.301 1.00 88.44 94 LEU A C 1
ATOM 710 O O . LEU A 1 94 ? 13.925 3.406 -13.088 1.00 88.44 94 LEU A O 1
ATOM 714 N N . ILE A 1 95 ? 15.416 4.574 -11.867 1.00 88.62 95 ILE A N 1
ATOM 715 C CA . ILE A 1 95 ? 16.567 3.780 -12.296 1.00 88.62 95 ILE A CA 1
ATOM 716 C C . ILE A 1 95 ? 16.472 2.360 -11.737 1.00 88.62 95 ILE A C 1
ATOM 718 O O . ILE A 1 95 ? 16.636 1.402 -12.494 1.00 88.62 95 ILE A O 1
ATOM 722 N N . SER A 1 96 ? 16.142 2.209 -10.455 1.00 88.81 96 SER A N 1
ATOM 723 C CA . SER A 1 96 ? 16.063 0.903 -9.799 1.00 88.81 96 SER A CA 1
ATOM 724 C C . SER A 1 96 ? 15.006 -0.011 -10.452 1.00 88.81 96 SER A C 1
ATOM 726 O O . SER A 1 96 ? 15.356 -1.124 -10.849 1.00 88.81 96 SER A O 1
ATOM 728 N N . PRO A 1 97 ? 13.755 0.428 -10.718 1.00 89.81 97 PRO A N 1
ATOM 729 C CA . PRO A 1 97 ? 12.799 -0.362 -11.501 1.00 89.81 97 PRO A CA 1
ATOM 730 C C . PRO A 1 97 ? 13.260 -0.679 -12.928 1.00 89.81 97 PRO A C 1
ATOM 732 O O . PRO A 1 97 ? 13.014 -1.782 -13.416 1.00 89.81 97 PRO A O 1
ATOM 735 N N . ARG A 1 98 ? 13.930 0.258 -13.614 1.00 89.69 98 ARG A N 1
ATOM 736 C CA . ARG A 1 98 ? 14.467 0.022 -14.965 1.00 89.69 98 ARG A CA 1
ATOM 737 C C . ARG A 1 98 ? 15.534 -1.071 -14.963 1.00 89.69 98 ARG A C 1
ATOM 739 O O . ARG A 1 98 ? 15.550 -1.913 -15.862 1.00 89.69 98 ARG A O 1
ATOM 746 N N . LEU A 1 99 ? 16.394 -1.070 -13.949 1.00 88.38 99 LEU A N 1
ATOM 747 C CA . LEU A 1 99 ? 17.400 -2.103 -13.751 1.00 88.38 99 LEU A CA 1
ATOM 748 C C . LEU A 1 99 ? 16.740 -3.462 -13.501 1.00 88.38 99 LEU A C 1
ATOM 750 O O . LEU A 1 99 ? 17.088 -4.425 -14.178 1.00 88.38 99 LEU A O 1
ATOM 754 N N . LEU A 1 100 ? 15.721 -3.519 -12.635 1.00 89.44 100 LEU A N 1
ATOM 755 C CA . LEU A 1 100 ? 14.946 -4.742 -12.402 1.00 89.44 100 LEU A CA 1
ATOM 756 C C . LEU A 1 100 ? 14.274 -5.267 -13.678 1.00 89.44 100 LEU A C 1
ATOM 758 O O . LEU A 1 100 ? 14.231 -6.470 -13.886 1.00 89.44 100 LEU A O 1
ATOM 762 N N . LEU A 1 101 ? 13.778 -4.396 -14.563 1.00 90.75 101 LEU A N 1
ATOM 763 C CA . LEU A 1 101 ? 13.223 -4.824 -15.857 1.00 90.75 101 LEU A CA 1
ATOM 764 C C . LEU A 1 101 ? 14.282 -5.393 -16.808 1.00 90.75 101 LEU A C 1
ATOM 766 O O . LEU A 1 101 ? 13.941 -6.191 -17.678 1.00 90.75 101 LEU A O 1
ATOM 770 N N . THR A 1 102 ? 15.532 -4.949 -16.671 1.00 88.81 102 THR A N 1
ATOM 771 C CA . THR A 1 102 ? 16.639 -5.347 -17.549 1.00 88.81 102 THR A CA 1
ATOM 772 C C . THR A 1 102 ? 17.290 -6.641 -17.070 1.00 88.81 102 THR A C 1
ATOM 774 O O . THR A 1 102 ? 17.555 -7.524 -17.880 1.00 88.81 102 THR A O 1
ATOM 777 N N . LEU A 1 103 ? 17.537 -6.756 -15.762 1.00 88.19 103 LEU A N 1
ATOM 778 C CA . LEU A 1 103 ? 18.169 -7.924 -15.146 1.00 88.19 103 LEU A CA 1
ATOM 779 C C . LEU A 1 103 ? 17.167 -9.040 -14.829 1.00 88.19 103 LEU A C 1
ATOM 781 O O . LEU A 1 103 ? 17.539 -10.206 -14.798 1.00 88.19 103 LEU A O 1
ATOM 785 N N . ASP A 1 104 ? 15.905 -8.683 -14.579 1.00 89.81 104 ASP A N 1
ATOM 786 C CA . ASP A 1 104 ? 14.859 -9.567 -14.052 1.00 89.81 104 ASP A CA 1
ATOM 787 C C . ASP A 1 104 ? 15.231 -10.275 -12.737 1.00 89.81 104 ASP A C 1
ATOM 789 O O . ASP A 1 104 ? 14.598 -11.247 -12.345 1.00 89.81 104 ASP A O 1
ATOM 793 N N . THR A 1 105 ? 16.240 -9.774 -12.030 1.00 88.81 105 THR A N 1
ATOM 794 C CA . THR A 1 105 ? 16.708 -10.229 -10.717 1.00 88.81 105 THR A CA 1
ATOM 795 C C . THR A 1 105 ? 17.240 -9.028 -9.937 1.00 88.81 105 THR A C 1
ATOM 797 O O . THR A 1 105 ? 17.358 -7.924 -10.481 1.00 88.81 105 THR A O 1
ATOM 800 N N . PHE A 1 106 ? 17.589 -9.220 -8.661 1.00 89.06 106 PHE A N 1
ATOM 801 C CA . PHE A 1 106 ? 18.366 -8.198 -7.961 1.00 89.06 106 PHE A CA 1
ATOM 802 C C . PHE A 1 106 ? 19.761 -8.043 -8.566 1.00 89.06 106 PHE A C 1
ATOM 804 O O . PHE A 1 106 ? 20.293 -9.002 -9.138 1.00 89.06 106 PHE A O 1
ATOM 811 N N . PRO A 1 107 ? 20.364 -6.852 -8.413 1.00 85.19 107 PRO A N 1
ATOM 812 C CA . PRO A 1 107 ? 21.764 -6.666 -8.729 1.00 85.19 107 PRO A CA 1
ATOM 813 C C . PRO A 1 107 ? 22.657 -7.543 -7.839 1.00 85.19 107 PRO A C 1
ATOM 815 O O . PRO A 1 107 ? 22.418 -7.684 -6.640 1.00 85.19 107 PRO A O 1
ATOM 818 N N . ASP A 1 108 ? 23.703 -8.098 -8.431 1.00 80.38 108 ASP A N 1
ATOM 819 C CA . ASP A 1 108 ? 24.755 -8.886 -7.809 1.00 80.38 108 ASP A CA 1
ATOM 820 C C . ASP A 1 108 ? 26.130 -8.233 -8.041 1.00 80.38 108 ASP A C 1
ATOM 822 O O . ASP A 1 108 ? 26.259 -7.155 -8.629 1.00 80.38 108 ASP A O 1
ATOM 826 N N . ASP A 1 109 ? 27.190 -8.889 -7.572 1.00 77.31 109 ASP A N 1
ATOM 827 C CA . ASP A 1 109 ? 28.551 -8.358 -7.667 1.00 77.31 109 ASP A CA 1
ATOM 828 C C . ASP A 1 109 ? 29.031 -8.146 -9.116 1.00 77.31 109 ASP A C 1
ATOM 830 O O . ASP A 1 109 ? 29.882 -7.292 -9.367 1.00 77.31 109 ASP A O 1
ATOM 834 N N . SER A 1 110 ? 28.448 -8.870 -10.078 1.00 78.19 110 SER A N 1
ATOM 835 C CA . SER A 1 110 ? 28.797 -8.792 -11.500 1.00 78.19 110 SER A CA 1
ATOM 836 C C . SER A 1 110 ? 28.121 -7.628 -12.228 1.00 78.19 110 SER A C 1
ATOM 838 O O . SER A 1 110 ? 28.638 -7.148 -13.238 1.00 78.19 110 SER A O 1
ATOM 840 N N . ASN A 1 111 ? 26.980 -7.153 -11.723 1.00 75.25 111 ASN A N 1
ATOM 841 C CA . ASN A 1 111 ? 26.112 -6.219 -12.440 1.00 75.25 111 ASN A CA 1
ATOM 842 C C . ASN A 1 111 ? 25.714 -4.968 -11.619 1.00 75.25 111 ASN A C 1
ATOM 844 O O . ASN A 1 111 ? 25.060 -4.070 -12.156 1.00 75.25 111 ASN A O 1
ATOM 848 N N . LYS A 1 112 ? 26.184 -4.838 -10.367 1.00 69.19 112 LYS A N 1
ATOM 849 C CA . LYS A 1 112 ? 25.963 -3.674 -9.477 1.00 69.19 112 LYS A CA 1
ATOM 850 C C . LYS A 1 112 ? 26.373 -2.318 -10.063 1.00 69.19 112 LYS A C 1
ATOM 852 O O . LYS A 1 112 ? 25.930 -1.282 -9.582 1.00 69.19 112 LYS A O 1
ATOM 857 N N . HIS A 1 113 ? 27.225 -2.311 -11.088 1.00 68.88 113 HIS A N 1
ATOM 858 C CA . HIS A 1 113 ? 27.699 -1.099 -11.763 1.00 68.88 113 HIS A CA 1
ATOM 859 C C . HIS A 1 113 ? 26.783 -0.631 -12.904 1.00 68.88 113 HIS A C 1
ATOM 861 O O . HIS A 1 113 ? 26.991 0.458 -13.437 1.00 68.88 113 HIS A O 1
ATOM 867 N N . LEU A 1 114 ? 25.798 -1.443 -13.311 1.00 67.44 114 LEU A N 1
ATOM 868 C CA . LEU A 1 114 ? 25.006 -1.190 -14.518 1.00 67.44 114 LEU A CA 1
ATOM 869 C C . LEU A 1 114 ? 23.977 -0.063 -14.352 1.00 67.44 114 LEU A C 1
ATOM 871 O O . LEU A 1 114 ? 23.580 0.530 -15.356 1.00 67.44 114 LEU A O 1
ATOM 875 N N . SER A 1 115 ? 23.541 0.260 -13.128 1.00 61.06 115 SER A N 1
ATOM 876 C CA . SER A 1 115 ? 22.761 1.474 -12.844 1.00 61.06 115 SER A CA 1
ATOM 877 C C . SER A 1 115 ? 22.382 1.618 -11.370 1.00 61.06 115 SER A C 1
ATOM 879 O O . SER A 1 115 ? 22.263 0.627 -10.659 1.00 61.06 115 SER A O 1
ATOM 881 N N . GLY A 1 116 ? 22.072 2.851 -10.964 1.00 63.06 116 GLY A N 1
ATOM 882 C CA . GLY A 1 116 ? 21.486 3.175 -9.662 1.00 63.06 116 GLY A CA 1
ATOM 883 C C . GLY A 1 116 ? 22.538 3.519 -8.615 1.00 63.06 116 GLY A C 1
ATOM 884 O O . GLY A 1 116 ? 23.601 2.911 -8.546 1.00 63.06 116 GLY A O 1
ATOM 885 N N . SER A 1 117 ? 22.247 4.530 -7.798 1.00 64.81 117 SER A N 1
ATOM 886 C CA . SER A 1 117 ? 23.159 4.963 -6.734 1.00 64.81 117 SER A CA 1
ATOM 887 C C . SER A 1 117 ? 23.175 4.004 -5.535 1.00 64.81 117 SER A C 1
ATOM 889 O O . SER A 1 117 ? 24.141 3.999 -4.772 1.00 64.81 117 SER A O 1
ATOM 891 N N . LEU A 1 118 ? 22.130 3.179 -5.371 1.00 72.62 118 LEU A N 1
ATOM 892 C CA . LEU A 1 118 ? 21.877 2.400 -4.158 1.00 72.62 118 LEU A CA 1
ATOM 893 C C . LEU A 1 118 ? 21.396 0.966 -4.471 1.00 72.62 118 LEU A C 1
ATOM 895 O O . LEU A 1 118 ? 20.228 0.631 -4.306 1.00 72.62 118 LEU A O 1
ATOM 899 N N . ALA A 1 119 ? 22.312 0.074 -4.858 1.00 72.38 119 ALA A N 1
ATOM 900 C CA . ALA A 1 119 ? 22.001 -1.336 -5.165 1.00 72.38 119 ALA A CA 1
ATOM 901 C C . ALA A 1 119 ? 21.433 -2.158 -3.980 1.00 72.38 119 ALA A C 1
ATOM 903 O O . ALA A 1 119 ? 20.838 -3.209 -4.187 1.00 72.38 119 ALA A O 1
ATOM 904 N N . ALA A 1 120 ? 21.611 -1.698 -2.738 1.00 76.94 120 ALA A N 1
ATOM 905 C CA . ALA A 1 120 ? 21.080 -2.348 -1.533 1.00 76.94 120 ALA A CA 1
ATOM 906 C C . ALA A 1 120 ? 19.896 -1.581 -0.912 1.00 76.94 120 ALA A C 1
ATOM 908 O O . ALA A 1 120 ? 19.578 -1.756 0.269 1.00 76.94 120 ALA A O 1
ATOM 909 N N . TYR A 1 121 ? 19.273 -0.674 -1.665 1.00 82.44 121 TYR A N 1
ATOM 910 C CA . TYR A 1 121 ? 18.108 0.054 -1.182 1.00 82.44 121 TYR A CA 1
ATOM 911 C C . TYR A 1 121 ? 16.881 -0.869 -1.072 1.00 82.44 121 TYR A C 1
ATOM 913 O O . TYR A 1 121 ? 16.741 -1.794 -1.871 1.00 82.44 121 TYR A O 1
ATOM 921 N N . PRO A 1 122 ? 15.975 -0.663 -0.098 1.00 87.19 122 PRO A N 1
ATOM 922 C CA . PRO A 1 122 ? 14.742 -1.436 -0.016 1.00 87.19 122 PRO A CA 1
ATOM 923 C C . PRO A 1 122 ? 13.900 -1.321 -1.294 1.00 87.19 122 PRO A C 1
ATOM 925 O O . PRO A 1 122 ? 13.521 -0.232 -1.715 1.00 87.19 122 PRO A O 1
ATOM 928 N N . TYR A 1 123 ? 13.579 -2.464 -1.902 1.00 88.75 123 TYR A N 1
ATOM 929 C CA . TYR A 1 123 ? 12.903 -2.519 -3.201 1.00 88.75 123 TYR A CA 1
ATOM 930 C C . TYR A 1 123 ? 11.371 -2.511 -3.131 1.00 88.75 123 TYR A C 1
ATOM 932 O O . TYR A 1 123 ? 10.718 -2.475 -4.176 1.00 88.75 123 TYR A O 1
ATOM 940 N N . GLY A 1 124 ? 10.778 -2.497 -1.933 1.00 89.31 124 GLY A N 1
ATOM 941 C CA . GLY A 1 124 ? 9.331 -2.591 -1.726 1.00 89.31 124 GLY A CA 1
ATOM 942 C C . GLY A 1 124 ? 8.521 -1.567 -2.521 1.00 89.31 124 GLY A C 1
ATOM 943 O O . GLY A 1 124 ? 7.467 -1.907 -3.065 1.00 89.31 124 GLY A O 1
ATOM 944 N N . TRP A 1 125 ? 9.027 -0.336 -2.637 1.00 92.00 125 TRP A N 1
ATOM 945 C CA . TRP A 1 125 ? 8.420 0.701 -3.474 1.00 92.00 125 TRP A CA 1
ATOM 946 C C . TRP A 1 125 ? 8.725 0.519 -4.968 1.00 92.00 125 TRP A C 1
ATOM 948 O O . TRP A 1 125 ? 7.826 0.634 -5.802 1.00 92.00 125 TRP A O 1
ATOM 958 N N . HIS A 1 126 ? 9.958 0.146 -5.323 1.00 91.94 126 HIS A N 1
ATOM 959 C CA . HIS A 1 126 ? 10.365 -0.075 -6.716 1.00 91.94 126 HIS A CA 1
ATOM 960 C C . HIS A 1 126 ? 9.582 -1.205 -7.404 1.00 91.94 126 HIS A C 1
ATOM 962 O O . HIS A 1 126 ? 9.355 -1.135 -8.616 1.00 91.94 126 HIS A O 1
ATOM 968 N N . TYR A 1 127 ? 9.113 -2.211 -6.653 1.00 92.75 127 TYR A N 1
ATOM 969 C CA . TYR A 1 127 ? 8.275 -3.283 -7.200 1.00 92.75 127 TYR A CA 1
ATOM 970 C C . TYR A 1 127 ? 6.993 -2.767 -7.849 1.00 92.75 127 TYR A C 1
ATOM 972 O O . TYR A 1 127 ? 6.531 -3.365 -8.816 1.00 92.75 127 TYR A O 1
ATOM 980 N N . VAL A 1 128 ? 6.427 -1.659 -7.365 1.00 93.19 128 VAL A N 1
ATOM 981 C CA . VAL A 1 128 ? 5.210 -1.073 -7.939 1.00 93.19 128 VAL A CA 1
ATOM 982 C C . VAL A 1 128 ? 5.456 -0.674 -9.392 1.00 93.19 128 VAL A C 1
ATOM 984 O O . VAL A 1 128 ? 4.777 -1.155 -10.302 1.00 93.19 128 VAL A O 1
ATOM 987 N N . THR A 1 129 ? 6.477 0.152 -9.619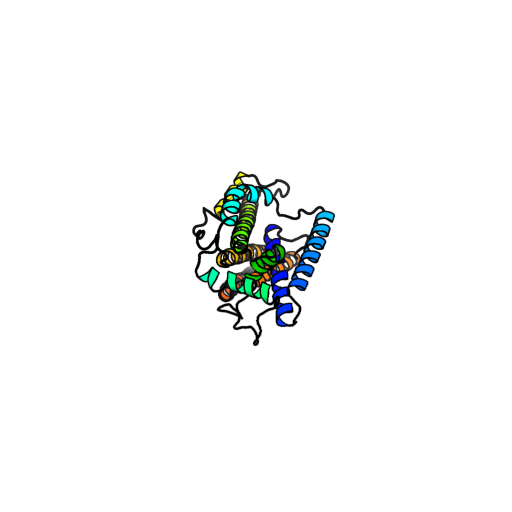 1.00 93.00 129 THR A N 1
ATOM 988 C CA . THR A 1 129 ? 6.858 0.599 -10.961 1.00 93.00 129 THR A CA 1
ATOM 989 C C . THR A 1 129 ? 7.340 -0.569 -11.816 1.00 93.00 129 THR A C 1
ATOM 991 O O . THR A 1 129 ? 6.970 -0.642 -12.987 1.00 93.00 129 THR A O 1
ATOM 994 N N . TYR A 1 130 ? 8.095 -1.519 -11.249 1.00 93.69 130 TYR A N 1
ATOM 995 C CA . TYR A 1 130 ? 8.532 -2.728 -11.958 1.00 93.69 130 TYR A CA 1
ATOM 996 C C . TYR A 1 130 ? 7.343 -3.561 -12.461 1.00 93.69 130 TYR A C 1
ATOM 998 O O . TYR A 1 130 ? 7.275 -3.849 -13.653 1.00 93.69 130 TYR A O 1
ATOM 1006 N N . LEU A 1 131 ? 6.375 -3.902 -11.603 1.00 94.31 131 LEU A N 1
ATOM 1007 C CA . LEU A 1 131 ? 5.234 -4.753 -11.965 1.00 94.31 131 LEU A CA 1
ATOM 1008 C C . LEU A 1 131 ? 4.343 -4.097 -13.025 1.00 94.31 131 LEU A C 1
ATOM 1010 O O . LEU A 1 131 ? 3.959 -4.750 -13.997 1.00 94.31 131 LEU A O 1
ATOM 1014 N N . VAL A 1 132 ? 4.048 -2.801 -12.872 1.00 94.00 132 VAL A N 1
ATOM 1015 C CA . VAL A 1 132 ? 3.259 -2.046 -13.861 1.00 94.00 132 VAL A CA 1
ATOM 1016 C C . VAL A 1 132 ? 4.004 -1.963 -15.193 1.00 94.00 132 VAL A C 1
ATOM 1018 O O . VAL A 1 132 ? 3.414 -2.184 -16.249 1.00 94.00 132 VAL A O 1
ATOM 1021 N N . SER A 1 133 ? 5.311 -1.709 -15.155 1.00 93.81 133 SER A N 1
ATOM 1022 C CA . SER A 1 133 ? 6.138 -1.639 -16.362 1.00 93.81 133 SER A CA 1
ATOM 1023 C C . SER A 1 133 ? 6.289 -2.996 -17.050 1.00 93.81 133 SER A C 1
ATOM 1025 O O . SER A 1 133 ? 6.274 -3.074 -18.278 1.00 93.81 133 SER A O 1
ATOM 1027 N N . ARG A 1 134 ? 6.375 -4.085 -16.276 1.00 93.06 134 ARG A N 1
ATOM 1028 C CA . ARG A 1 134 ? 6.427 -5.453 -16.802 1.00 93.06 134 ARG A CA 1
ATOM 1029 C C . ARG A 1 134 ? 5.132 -5.807 -17.524 1.00 93.06 134 ARG A C 1
ATOM 1031 O O . ARG A 1 134 ? 5.188 -6.393 -18.600 1.00 93.06 134 ARG A O 1
ATOM 1038 N N . LEU A 1 135 ? 3.989 -5.396 -16.973 1.00 92.31 135 LEU A N 1
ATOM 1039 C CA . LEU A 1 135 ? 2.682 -5.559 -17.610 1.00 92.31 135 LEU A CA 1
ATOM 1040 C C . LEU A 1 135 ? 2.551 -4.719 -18.892 1.00 92.31 135 LEU A C 1
ATOM 1042 O O . LEU A 1 135 ? 1.994 -5.191 -19.878 1.00 92.31 135 LEU A O 1
ATOM 1046 N N . ALA A 1 136 ? 3.064 -3.487 -18.887 1.00 92.19 136 ALA A N 1
ATOM 1047 C CA . ALA A 1 136 ? 2.989 -2.576 -20.029 1.00 92.19 136 ALA A CA 1
ATOM 1048 C C . ALA A 1 136 ? 4.027 -2.861 -21.133 1.00 92.19 136 ALA A C 1
ATOM 1050 O O . ALA A 1 136 ? 3.941 -2.276 -22.212 1.00 92.19 136 ALA A O 1
ATOM 1051 N N . GLY A 1 137 ? 5.035 -3.698 -20.862 1.00 90.50 137 GLY A N 1
ATOM 1052 C CA . GLY A 1 137 ? 6.152 -3.970 -21.774 1.00 90.50 137 GLY A CA 1
ATOM 1053 C C . GLY A 1 137 ? 7.126 -2.797 -21.960 1.00 90.50 137 GLY A C 1
ATOM 1054 O O . GLY A 1 137 ? 8.027 -2.871 -22.792 1.00 90.50 137 GLY A O 1
ATOM 1055 N N . ARG A 1 138 ? 6.964 -1.710 -21.200 1.00 91.31 138 ARG A N 1
ATOM 1056 C CA . ARG A 1 138 ? 7.813 -0.511 -21.225 1.00 91.31 138 ARG A CA 1
ATOM 1057 C C . ARG A 1 138 ? 7.890 0.098 -19.834 1.00 91.31 138 ARG A C 1
ATOM 1059 O O . ARG A 1 138 ? 7.002 -0.138 -19.022 1.00 91.31 138 ARG A O 1
ATOM 1066 N N . LEU A 1 139 ? 8.906 0.918 -19.573 1.00 90.25 139 LEU A N 1
ATOM 1067 C CA . LEU A 1 139 ? 8.985 1.668 -18.320 1.00 90.25 139 LEU A CA 1
ATOM 1068 C C . LEU A 1 139 ? 7.808 2.655 -18.222 1.00 90.25 139 LEU A C 1
ATOM 1070 O O . LEU A 1 139 ? 7.595 3.471 -19.121 1.00 90.25 139 LEU A O 1
ATOM 1074 N N . VAL A 1 140 ? 7.042 2.557 -17.137 1.00 92.62 140 VAL A N 1
ATOM 1075 C CA . VAL A 1 140 ? 5.898 3.423 -16.828 1.00 92.62 140 VAL A CA 1
ATOM 1076 C C . VAL A 1 140 ? 6.281 4.331 -15.662 1.00 92.62 140 VAL A C 1
ATOM 1078 O O . VAL A 1 140 ? 6.110 3.981 -14.498 1.00 92.62 140 VAL A O 1
ATOM 1081 N N . GLU A 1 141 ? 6.837 5.499 -15.979 1.00 89.88 141 GLU A N 1
ATOM 1082 C CA . GLU A 1 141 ? 7.445 6.414 -14.997 1.00 89.88 141 GLU A CA 1
ATOM 1083 C C . GLU A 1 141 ? 6.443 6.994 -13.987 1.00 89.88 141 GLU A C 1
ATOM 1085 O O . GLU A 1 141 ? 6.772 7.223 -12.826 1.00 89.88 141 GLU A O 1
ATOM 1090 N N . ASN A 1 142 ? 5.194 7.179 -14.408 1.00 90.88 142 ASN A N 1
ATOM 1091 C CA . ASN A 1 142 ? 4.113 7.733 -13.595 1.00 90.88 142 ASN A CA 1
ATOM 1092 C C . ASN A 1 142 ? 3.389 6.688 -12.724 1.00 90.88 142 ASN A C 1
ATOM 1094 O O . ASN A 1 142 ? 2.445 7.034 -12.009 1.00 90.88 142 ASN A O 1
ATOM 1098 N N . ALA A 1 143 ? 3.803 5.415 -12.765 1.00 91.75 143 ALA A N 1
ATOM 1099 C CA . ALA A 1 143 ? 3.162 4.346 -12.000 1.00 91.75 143 ALA A CA 1
ATOM 1100 C C . ALA A 1 143 ? 3.191 4.623 -10.487 1.00 91.75 143 ALA A C 1
ATOM 1102 O O . ALA A 1 143 ? 2.165 4.485 -9.819 1.00 91.75 143 ALA A O 1
ATOM 1103 N N . GLY A 1 144 ? 4.338 5.063 -9.957 1.00 90.75 144 GLY A N 1
ATOM 1104 C CA . GLY A 1 144 ? 4.490 5.395 -8.538 1.00 90.75 144 GLY A CA 1
ATOM 1105 C C . GLY A 1 144 ? 3.581 6.549 -8.109 1.00 90.75 144 GLY A C 1
ATOM 1106 O O . GLY A 1 144 ? 2.863 6.432 -7.115 1.00 90.75 144 GLY A O 1
ATOM 1107 N N . ALA A 1 145 ? 3.530 7.622 -8.903 1.00 91.50 145 ALA A N 1
ATOM 1108 C CA . ALA A 1 145 ? 2.663 8.773 -8.648 1.00 91.50 145 ALA A CA 1
ATOM 1109 C C . ALA A 1 145 ? 1.169 8.396 -8.627 1.00 91.50 145 ALA A C 1
ATOM 1111 O O . ALA A 1 145 ? 0.434 8.792 -7.721 1.00 91.50 145 ALA A O 1
ATOM 1112 N N . LEU A 1 146 ? 0.713 7.575 -9.581 1.00 92.75 146 LEU A N 1
ATOM 1113 C CA . LEU A 1 146 ? -0.670 7.085 -9.597 1.00 92.75 146 LEU A CA 1
ATOM 1114 C C . LEU A 1 146 ? -0.986 6.233 -8.365 1.00 92.75 146 LEU A C 1
ATOM 1116 O O . LEU A 1 146 ? -2.042 6.400 -7.752 1.00 92.75 146 LEU A O 1
ATOM 1120 N N . VAL A 1 147 ? -0.069 5.347 -7.971 1.00 93.56 147 VAL A N 1
ATOM 1121 C CA . VAL A 1 147 ? -0.247 4.526 -6.768 1.00 93.56 147 VAL A CA 1
ATOM 1122 C C . VAL A 1 147 ? -0.277 5.381 -5.505 1.00 93.56 147 VAL A C 1
ATOM 1124 O O . VAL A 1 147 ? -1.121 5.124 -4.649 1.00 93.56 147 VAL A O 1
ATOM 1127 N N . ASN A 1 148 ? 0.524 6.443 -5.408 1.00 92.88 148 ASN A N 1
ATOM 1128 C CA . ASN A 1 148 ? 0.435 7.404 -4.305 1.00 92.88 148 ASN A CA 1
ATOM 1129 C C . ASN A 1 148 ? -0.961 8.031 -4.192 1.00 92.88 148 ASN A C 1
ATOM 1131 O O . ASN A 1 148 ? -1.533 8.060 -3.099 1.00 92.88 148 ASN A O 1
ATOM 1135 N N . VAL A 1 149 ? -1.563 8.447 -5.311 1.00 92.56 149 VAL A N 1
ATOM 1136 C CA . VAL A 1 149 ? -2.944 8.954 -5.306 1.00 92.56 149 VAL A CA 1
ATOM 1137 C C . VAL A 1 149 ? -3.922 7.869 -4.852 1.00 92.56 149 VAL A C 1
ATOM 1139 O O . VAL A 1 149 ? -4.739 8.121 -3.969 1.00 92.56 149 VAL A O 1
ATOM 1142 N N . PHE A 1 150 ? -3.827 6.644 -5.376 1.00 93.25 150 PHE A N 1
ATOM 1143 C CA . PHE A 1 150 ? -4.705 5.548 -4.944 1.00 93.25 150 PHE A CA 1
ATOM 1144 C C . PHE A 1 150 ? -4.551 5.202 -3.456 1.00 93.25 150 PHE A C 1
ATOM 1146 O O . PHE A 1 150 ? -5.551 4.913 -2.791 1.00 93.25 150 PHE A O 1
ATOM 1153 N N . LEU A 1 151 ? -3.335 5.265 -2.911 1.00 92.62 151 LEU A N 1
ATOM 1154 C CA . LEU A 1 151 ? -3.074 5.073 -1.484 1.00 92.62 151 LEU A CA 1
ATOM 1155 C C . LEU A 1 151 ? -3.719 6.180 -0.645 1.00 92.62 151 LEU A C 1
ATOM 1157 O O . LEU A 1 151 ? -4.347 5.873 0.367 1.00 92.62 151 LEU A O 1
ATOM 1161 N N . LEU A 1 152 ? -3.659 7.438 -1.089 1.00 92.38 152 LEU A N 1
ATOM 1162 C CA . LEU A 1 152 ? -4.356 8.544 -0.425 1.00 92.38 152 LEU A CA 1
ATOM 1163 C C . LEU A 1 152 ? -5.875 8.392 -0.474 1.00 92.38 152 LEU A C 1
ATOM 1165 O O . LEU A 1 152 ? -6.534 8.593 0.541 1.00 92.38 152 LEU A O 1
ATOM 1169 N N . LEU A 1 153 ? -6.445 7.980 -1.609 1.00 92.56 153 LEU A N 1
ATOM 1170 C CA . LEU A 1 153 ? -7.883 7.704 -1.696 1.00 92.56 153 LEU A CA 1
ATOM 1171 C C . LEU A 1 153 ? -8.282 6.548 -0.772 1.00 92.56 153 LEU A C 1
ATOM 1173 O O . LEU A 1 153 ? -9.315 6.611 -0.107 1.00 92.56 153 LEU A O 1
ATOM 1177 N N . THR A 1 154 ? -7.441 5.519 -0.680 1.00 91.88 154 THR A N 1
ATOM 1178 C CA . THR A 1 154 ? -7.638 4.396 0.244 1.00 91.88 154 THR A CA 1
ATOM 1179 C C . THR A 1 154 ? -7.588 4.860 1.699 1.00 91.88 154 THR A C 1
ATOM 1181 O O . THR A 1 154 ? -8.451 4.490 2.495 1.00 91.88 154 THR A O 1
ATOM 1184 N N . PHE A 1 155 ? -6.636 5.726 2.049 1.00 90.94 155 PHE A N 1
ATOM 1185 C CA . PHE A 1 155 ? -6.572 6.348 3.368 1.00 90.94 155 PHE A CA 1
ATOM 1186 C C . PHE A 1 155 ? -7.790 7.245 3.643 1.00 90.94 155 PHE A C 1
ATOM 1188 O O . PHE A 1 155 ? -8.352 7.207 4.735 1.00 90.94 155 PHE A O 1
ATOM 1195 N N . GLY A 1 156 ? -8.276 7.971 2.634 1.00 90.69 156 GLY A N 1
ATOM 1196 C CA . GLY A 1 156 ? -9.521 8.734 2.700 1.00 90.69 156 GLY A CA 1
ATOM 1197 C C . GLY A 1 156 ? -10.734 7.855 3.020 1.00 90.69 156 GLY A C 1
ATOM 1198 O O . GLY A 1 156 ? -11.579 8.251 3.820 1.00 90.69 156 GLY A O 1
ATOM 1199 N N . LEU A 1 157 ? -10.803 6.632 2.478 1.00 90.62 157 LEU A N 1
ATOM 1200 C CA . LEU A 1 157 ? -11.841 5.656 2.842 1.00 90.62 157 LEU A CA 1
ATOM 1201 C C . LEU A 1 157 ? -11.720 5.201 4.304 1.00 90.62 157 LEU A C 1
ATOM 1203 O O . LEU A 1 157 ? -12.740 5.083 4.985 1.00 90.62 157 LEU A O 1
ATOM 1207 N N . VAL A 1 158 ? -10.497 5.005 4.812 1.00 89.81 158 VAL A N 1
ATOM 1208 C CA . VAL A 1 158 ? -10.265 4.718 6.240 1.00 89.81 158 VAL A CA 1
ATOM 1209 C C . VAL A 1 158 ? -10.747 5.882 7.109 1.00 89.81 158 VAL A C 1
ATOM 1211 O O . VAL A 1 158 ? -11.464 5.656 8.081 1.00 89.81 158 VAL A O 1
ATOM 1214 N N . ALA A 1 159 ? -10.434 7.126 6.742 1.00 89.56 159 ALA A N 1
ATOM 1215 C CA . ALA A 1 159 ? -10.901 8.310 7.463 1.00 89.56 159 ALA A CA 1
ATOM 1216 C C . ALA A 1 159 ? -12.436 8.418 7.463 1.00 89.56 159 ALA A C 1
ATOM 1218 O O . ALA A 1 159 ? -13.045 8.637 8.509 1.00 89.56 159 ALA A O 1
ATOM 1219 N N . VAL A 1 160 ? -13.081 8.188 6.314 1.00 89.12 160 VAL A N 1
ATOM 1220 C CA . VAL A 1 160 ? -14.549 8.143 6.203 1.00 89.12 160 VAL A CA 1
ATOM 1221 C C . VAL A 1 160 ? -15.140 7.088 7.128 1.00 89.12 160 VAL A C 1
ATOM 1223 O O . VAL A 1 160 ? -16.134 7.353 7.804 1.00 89.12 160 VAL A O 1
ATOM 1226 N N . ARG A 1 161 ? -14.526 5.905 7.185 1.00 86.31 161 ARG A N 1
ATOM 1227 C CA . ARG A 1 161 ? -14.956 4.833 8.079 1.00 86.31 161 ARG A CA 1
ATOM 1228 C C . ARG A 1 161 ? -14.868 5.251 9.547 1.00 86.31 161 ARG A C 1
ATOM 1230 O O . ARG A 1 161 ? -15.841 5.070 10.269 1.00 86.31 161 ARG A O 1
ATOM 1237 N N . LEU A 1 162 ? -13.766 5.875 9.961 1.00 87.38 162 LEU A N 1
ATOM 1238 C CA . LEU A 1 162 ? -13.600 6.377 11.330 1.00 87.38 162 LEU A CA 1
ATOM 1239 C C . LEU A 1 162 ? -14.631 7.455 11.688 1.00 87.38 162 LEU A C 1
ATOM 1241 O O . LEU A 1 162 ? -15.194 7.423 12.777 1.00 87.38 162 LEU A O 1
ATOM 1245 N N . ILE A 1 163 ? -14.930 8.374 10.764 1.00 86.94 163 ILE A N 1
ATOM 1246 C CA . ILE A 1 163 ? -15.969 9.397 10.967 1.00 86.94 163 ILE A CA 1
ATOM 1247 C C . ILE A 1 163 ? -17.341 8.739 11.154 1.00 86.94 163 ILE A C 1
ATOM 1249 O O . ILE A 1 163 ? -18.107 9.142 12.025 1.00 86.94 163 ILE A O 1
ATOM 1253 N N . ARG A 1 164 ? -17.668 7.717 10.356 1.00 84.56 164 ARG A N 1
ATOM 1254 C CA . ARG A 1 164 ? -18.940 6.991 10.486 1.00 84.56 164 ARG A CA 1
ATOM 1255 C C . ARG A 1 164 ? -19.061 6.253 11.813 1.00 84.56 164 ARG A C 1
ATOM 1257 O O . ARG A 1 164 ? -20.126 6.311 12.425 1.00 84.56 164 ARG A O 1
ATOM 1264 N N . GLU A 1 165 ? -17.985 5.593 12.229 1.00 82.38 165 GLU A N 1
ATOM 1265 C CA . GLU A 1 165 ? -17.899 4.904 13.519 1.00 82.38 165 GLU A CA 1
ATOM 1266 C C . GLU A 1 165 ? -18.071 5.902 14.675 1.00 82.38 165 GLU A C 1
ATOM 1268 O O . GLU A 1 165 ? -18.886 5.672 15.562 1.00 82.38 165 GLU A O 1
ATOM 1273 N N . GLY A 1 166 ? -17.417 7.068 14.616 1.00 81.62 166 GLY A N 1
ATOM 1274 C CA . GLY A 1 166 ? -17.574 8.124 15.625 1.00 81.62 166 GLY A CA 1
ATOM 1275 C C . GLY A 1 166 ? -18.967 8.767 15.671 1.00 81.62 166 GLY A C 1
ATOM 1276 O O . GLY A 1 166 ? -19.375 9.274 16.710 1.00 81.62 166 GLY A O 1
ATOM 1277 N N . LEU A 1 167 ? -19.718 8.731 14.566 1.00 81.88 167 LEU A N 1
ATOM 1278 C CA . LEU A 1 167 ? -21.102 9.218 14.493 1.00 81.88 167 LEU A CA 1
ATOM 1279 C C . LEU A 1 167 ? -22.143 8.155 14.893 1.00 81.88 167 LEU A C 1
ATOM 1281 O O . LEU A 1 167 ? -23.337 8.386 14.691 1.00 81.88 167 LEU A O 1
ATOM 1285 N N . SER A 1 168 ? -21.715 6.986 15.389 1.00 72.69 168 SER A N 1
ATOM 1286 C CA . SER A 1 168 ? -22.573 5.832 15.713 1.00 72.69 168 SER A CA 1
ATOM 1287 C C . SER A 1 168 ? -23.493 5.404 14.560 1.00 72.69 168 SER A C 1
ATOM 1289 O O . SER A 1 168 ? -24.544 4.800 14.766 1.00 72.69 168 SER A O 1
ATOM 1291 N N . ARG A 1 169 ? -23.107 5.716 13.316 1.00 63.56 169 ARG A N 1
ATOM 1292 C CA . ARG A 1 169 ? -23.813 5.309 12.093 1.00 63.56 169 ARG A CA 1
ATOM 1293 C C . ARG A 1 169 ? -23.241 3.980 11.612 1.00 63.56 169 ARG A C 1
ATOM 1295 O O . ARG A 1 169 ? -22.662 3.893 10.521 1.00 63.56 169 ARG A O 1
ATOM 1302 N N . GLU A 1 170 ? -23.395 2.972 12.468 1.00 54.75 170 GLU A N 1
ATOM 1303 C CA . GLU A 1 170 ? -22.895 1.604 12.286 1.00 54.75 170 GLU A CA 1
ATOM 1304 C C . GLU A 1 170 ? -23.685 0.777 11.266 1.00 54.75 170 GLU A C 1
ATOM 1306 O O . GLU A 1 170 ? -23.370 -0.393 11.076 1.00 54.75 170 GLU A O 1
ATOM 1311 N N . ASP A 1 171 ? -24.663 1.353 10.558 1.00 52.72 171 ASP A N 1
ATOM 1312 C CA . ASP A 1 171 ? -25.345 0.640 9.477 1.00 52.72 171 ASP A CA 1
ATOM 1313 C C . ASP A 1 171 ? -24.346 0.317 8.350 1.00 52.72 171 ASP A C 1
ATOM 1315 O O . ASP A 1 171 ? -24.154 1.088 7.402 1.00 52.72 171 ASP A O 1
ATOM 1319 N N . GLU A 1 172 ? -23.681 -0.837 8.442 1.00 52.25 172 GLU A N 1
ATOM 1320 C CA . GLU A 1 172 ? -22.766 -1.367 7.424 1.00 52.25 172 GLU A CA 1
ATOM 1321 C C . GLU A 1 172 ? -23.460 -1.489 6.057 1.00 52.25 172 GLU A C 1
ATOM 1323 O O . GLU A 1 172 ? -22.792 -1.475 5.030 1.00 52.25 172 GLU A O 1
ATOM 1328 N N . ALA A 1 173 ? -24.797 -1.537 6.029 1.00 48.97 173 ALA A N 1
ATOM 1329 C CA . ALA A 1 173 ? -25.603 -1.659 4.819 1.00 48.97 173 ALA A CA 1
ATOM 1330 C C . ALA A 1 173 ? -25.741 -0.356 4.005 1.00 48.97 173 ALA A C 1
ATOM 1332 O O . ALA A 1 173 ? -26.064 -0.401 2.811 1.00 48.97 173 ALA A O 1
ATOM 1333 N N . THR A 1 174 ? -25.525 0.817 4.609 1.00 60.81 174 THR A N 1
ATOM 1334 C CA . THR A 1 174 ? -25.764 2.098 3.931 1.00 60.81 174 THR A CA 1
ATOM 1335 C C . THR A 1 174 ? -24.486 2.584 3.260 1.00 60.81 174 THR A C 1
ATOM 1337 O O . THR A 1 174 ? -23.540 3.035 3.911 1.00 60.81 174 THR A O 1
ATOM 1340 N N . LYS A 1 175 ? -24.468 2.517 1.922 1.00 70.50 175 LYS A N 1
ATOM 1341 C CA . LYS A 1 175 ? -23.345 2.990 1.098 1.00 70.50 175 LYS A CA 1
ATOM 1342 C C . LYS A 1 175 ? -22.971 4.428 1.484 1.00 70.50 175 LYS A C 1
ATOM 1344 O O . LYS A 1 175 ? -23.870 5.271 1.574 1.00 70.50 175 LYS A O 1
ATOM 1349 N N . PRO A 1 176 ? -21.674 4.761 1.613 1.00 76.38 176 PRO A N 1
ATOM 1350 C CA . PRO A 1 176 ? -21.260 6.110 1.975 1.00 76.38 176 PRO A CA 1
ATOM 1351 C C . PRO A 1 176 ? -21.767 7.127 0.942 1.00 76.38 176 PRO A C 1
ATOM 1353 O O . PRO A 1 176 ? -21.675 6.916 -0.277 1.00 76.38 176 PRO A O 1
ATOM 1356 N N . GLY A 1 177 ? -22.349 8.218 1.444 1.00 82.19 177 GLY A N 1
ATOM 1357 C CA . GLY A 1 177 ? -22.855 9.315 0.622 1.00 82.19 177 GLY A CA 1
ATOM 1358 C C . GLY A 1 177 ? -21.726 10.029 -0.123 1.00 82.19 177 GLY A C 1
ATOM 1359 O O . GLY A 1 177 ? -20.597 10.096 0.362 1.00 82.19 177 GLY A O 1
ATOM 1360 N N . TRP A 1 178 ? -22.035 10.591 -1.295 1.00 90.00 178 TRP A N 1
ATOM 1361 C CA . TRP A 1 178 ? -21.057 11.287 -2.144 1.00 90.00 178 TRP A CA 1
ATOM 1362 C C . TRP A 1 178 ? -20.323 12.415 -1.413 1.00 90.00 178 TRP A C 1
ATOM 1364 O O . TRP A 1 178 ? -19.111 12.528 -1.550 1.00 90.00 178 TRP A O 1
ATOM 1374 N N . GLY A 1 179 ? -21.028 13.192 -0.583 1.00 88.12 179 GLY A N 1
ATOM 1375 C CA . GLY A 1 179 ? -20.420 14.276 0.195 1.00 88.12 179 GLY A CA 1
ATOM 1376 C C . GLY A 1 179 ? -19.393 13.789 1.220 1.00 88.12 179 GLY A C 1
ATOM 1377 O O . GLY A 1 179 ? -18.341 14.399 1.368 1.00 88.12 179 GLY A O 1
ATOM 1378 N N . LEU A 1 180 ? -19.647 12.651 1.876 1.00 87.81 180 LEU A N 1
ATOM 1379 C CA . LEU A 1 180 ? -18.710 12.089 2.850 1.00 87.81 180 LEU A CA 1
ATOM 1380 C C . LEU A 1 180 ? -17.466 11.509 2.163 1.00 87.81 180 LEU A C 1
ATOM 1382 O O . LEU A 1 180 ? -16.357 11.687 2.654 1.00 87.81 180 LEU A O 1
ATOM 1386 N N . LEU A 1 181 ? -17.635 10.870 1.000 1.00 90.12 181 LEU A N 1
ATOM 1387 C CA . LEU A 1 181 ? -16.508 10.405 0.184 1.00 90.12 181 LEU A CA 1
ATOM 1388 C C . LEU A 1 181 ? -15.675 11.567 -0.366 1.00 90.12 181 LEU A C 1
ATOM 1390 O O . LEU A 1 181 ? -14.450 11.484 -0.358 1.00 90.12 181 LEU A O 1
ATOM 1394 N N . ALA A 1 182 ? -16.324 12.651 -0.802 1.00 89.38 182 ALA A N 1
ATOM 1395 C CA . ALA A 1 182 ? -15.642 13.870 -1.225 1.00 89.38 182 ALA A CA 1
ATOM 1396 C C . ALA A 1 182 ? -14.849 14.485 -0.067 1.00 89.38 182 ALA A C 1
ATOM 1398 O O . ALA A 1 182 ? -13.677 14.805 -0.239 1.00 89.38 182 ALA A O 1
ATOM 1399 N N . LEU A 1 183 ? -15.443 14.567 1.129 1.00 90.50 183 LEU A N 1
ATOM 1400 C CA . LEU A 1 183 ? -14.746 15.023 2.329 1.00 90.50 183 LEU A CA 1
ATOM 1401 C C . LEU A 1 183 ? -13.537 14.134 2.650 1.00 90.50 183 LEU A C 1
ATOM 1403 O O . LEU A 1 183 ? -12.458 14.659 2.889 1.00 90.50 183 LEU A O 1
ATOM 1407 N N . GLY A 1 184 ? -13.684 12.808 2.596 1.00 88.62 184 GLY A N 1
ATOM 1408 C CA . GLY A 1 184 ? -12.574 11.870 2.793 1.00 88.62 184 GLY A CA 1
ATOM 1409 C C . GLY A 1 184 ? -11.433 12.064 1.795 1.00 88.62 184 GLY A C 1
ATOM 1410 O O . GLY A 1 184 ? -10.268 12.100 2.188 1.00 88.62 184 GLY A O 1
ATOM 1411 N N . ALA A 1 185 ? -11.761 12.242 0.512 1.00 89.12 185 ALA A N 1
ATOM 1412 C CA . ALA A 1 185 ? -10.774 12.536 -0.525 1.00 89.12 185 ALA A CA 1
ATOM 1413 C C . ALA A 1 185 ? -10.071 13.877 -0.272 1.00 89.12 185 ALA A C 1
ATOM 1415 O O . ALA A 1 185 ? -8.847 13.951 -0.366 1.00 89.12 185 ALA A O 1
ATOM 1416 N N . LEU A 1 186 ? -10.822 14.921 0.090 1.00 90.12 186 LEU A N 1
ATOM 1417 C CA . LEU A 1 186 ? -10.282 16.246 0.396 1.00 90.12 186 LEU A CA 1
ATOM 1418 C C . LEU A 1 186 ? -9.377 16.223 1.632 1.00 90.12 186 LEU A C 1
ATOM 1420 O O . LEU A 1 186 ? -8.285 16.780 1.578 1.00 90.12 186 LEU A O 1
ATOM 1424 N N . LEU A 1 187 ? -9.782 15.533 2.702 1.00 88.50 187 LEU A N 1
ATOM 1425 C CA . LEU A 1 187 ? -8.983 15.358 3.921 1.00 88.50 187 LEU A CA 1
ATOM 1426 C C . LEU A 1 187 ? -7.671 14.615 3.662 1.00 88.50 187 LEU A C 1
ATOM 1428 O O . LEU A 1 187 ? -6.675 14.916 4.308 1.00 88.50 187 LEU A O 1
ATOM 1432 N N . ALA A 1 188 ? -7.651 13.664 2.727 1.00 86.88 188 ALA A N 1
ATOM 1433 C CA . ALA A 1 188 ? -6.427 12.965 2.345 1.00 86.88 188 ALA A CA 1
ATOM 1434 C C . ALA A 1 188 ? -5.544 13.774 1.374 1.00 86.88 188 ALA A C 1
ATOM 1436 O O . ALA A 1 188 ? -4.350 13.500 1.271 1.00 86.88 188 ALA A O 1
ATOM 1437 N N . THR A 1 189 ? -6.115 14.753 0.663 1.00 86.50 189 THR A N 1
ATOM 1438 C CA . THR A 1 189 ? -5.437 15.520 -0.394 1.00 86.50 189 THR A CA 1
ATOM 1439 C C . THR A 1 189 ? -5.393 17.015 -0.072 1.00 86.50 189 THR A C 1
ATOM 1441 O O . THR A 1 189 ? -4.563 17.441 0.716 1.00 86.50 189 THR A O 1
ATOM 1444 N N . LEU A 1 190 ? -6.278 17.825 -0.656 1.00 84.81 190 LEU A N 1
ATOM 1445 C CA . LEU A 1 190 ? -6.205 19.290 -0.655 1.00 84.81 190 LEU A CA 1
ATOM 1446 C C . LEU A 1 190 ? -6.278 19.936 0.735 1.00 84.81 190 LEU A C 1
ATOM 1448 O O . LEU A 1 190 ? -5.700 21.000 0.933 1.00 84.81 190 LEU A O 1
ATOM 1452 N N . LEU A 1 191 ? -6.987 19.325 1.686 1.00 86.00 191 LEU A N 1
ATOM 1453 C CA . LEU A 1 191 ? -7.099 19.833 3.059 1.00 86.00 191 LEU A CA 1
ATOM 1454 C C . LEU A 1 191 ? -5.987 19.309 3.974 1.00 86.00 191 LEU A C 1
ATOM 1456 O O . LEU A 1 191 ? -5.907 19.718 5.131 1.00 86.00 191 LEU A O 1
ATOM 1460 N N . ASN A 1 192 ? -5.137 18.408 3.480 1.00 86.44 192 ASN A N 1
ATOM 1461 C CA . ASN A 1 192 ? -4.004 17.911 4.233 1.00 86.44 192 ASN A CA 1
ATOM 1462 C C . ASN A 1 192 ? -2.833 18.905 4.110 1.00 86.44 192 ASN A C 1
ATOM 1464 O O . ASN A 1 192 ? -2.301 19.069 3.013 1.00 86.44 192 ASN A O 1
ATOM 1468 N N . PRO A 1 193 ? -2.359 19.529 5.205 1.00 82.44 193 PRO A N 1
ATOM 1469 C CA . PRO A 1 193 ? -1.245 20.482 5.150 1.00 82.44 193 PRO A CA 1
ATOM 1470 C C . PRO A 1 193 ? 0.079 19.851 4.689 1.00 82.44 193 PRO A C 1
ATOM 1472 O O . PRO A 1 193 ? 0.986 20.560 4.264 1.00 82.44 193 PRO A O 1
ATOM 1475 N N . THR A 1 194 ? 0.196 18.522 4.752 1.00 81.62 194 THR A N 1
ATOM 1476 C CA . THR A 1 194 ? 1.358 17.774 4.241 1.00 81.62 194 THR A CA 1
ATOM 1477 C C . THR A 1 194 ? 1.242 17.422 2.757 1.00 81.62 194 THR A C 1
ATOM 1479 O O . THR A 1 194 ? 2.196 16.912 2.169 1.00 81.62 194 THR A O 1
ATOM 1482 N N . PHE A 1 195 ? 0.102 17.712 2.120 1.00 85.50 195 PHE A N 1
ATOM 1483 C CA . PHE A 1 195 ? -0.068 17.509 0.690 1.00 85.50 195 PHE A CA 1
ATOM 1484 C C . PHE A 1 195 ? 0.725 18.561 -0.081 1.00 85.50 195 PHE A C 1
ATOM 1486 O O . PHE A 1 195 ? 0.309 19.707 -0.252 1.00 85.50 195 PHE A O 1
ATOM 1493 N N . HIS A 1 196 ? 1.885 18.147 -0.576 1.00 84.75 196 HIS A N 1
ATOM 1494 C CA . HIS A 1 196 ? 2.715 18.966 -1.440 1.00 84.75 196 HIS A CA 1
ATOM 1495 C C . HIS A 1 196 ? 2.831 18.300 -2.808 1.00 84.75 196 HIS A C 1
ATOM 1497 O O . HIS A 1 196 ? 3.307 17.172 -2.915 1.00 84.75 196 HIS A O 1
ATOM 1503 N N . GLN A 1 197 ? 2.408 18.995 -3.867 1.00 83.62 197 GLN A N 1
ATOM 1504 C CA . GLN A 1 197 ? 2.309 18.424 -5.219 1.00 83.62 197 GLN A CA 1
ATOM 1505 C C . GLN A 1 197 ? 3.633 17.811 -5.701 1.00 83.62 197 GLN A C 1
ATOM 1507 O O . GLN A 1 197 ? 3.625 16.750 -6.314 1.00 83.62 197 GLN A O 1
ATOM 1512 N N . LYS A 1 198 ? 4.769 18.432 -5.351 1.00 82.69 198 LYS A N 1
ATOM 1513 C CA . LYS A 1 198 ? 6.115 17.960 -5.721 1.00 82.69 198 LYS A CA 1
ATOM 1514 C C . LYS A 1 198 ? 6.563 16.669 -5.023 1.00 82.69 198 LYS A C 1
ATOM 1516 O O . LYS A 1 198 ? 7.578 16.110 -5.411 1.00 82.69 198 LYS A O 1
ATOM 1521 N N . ILE A 1 199 ? 5.851 16.226 -3.989 1.00 83.25 199 ILE A N 1
ATOM 1522 C CA . ILE A 1 199 ? 6.173 15.014 -3.217 1.00 83.25 199 ILE A CA 1
ATOM 1523 C C . ILE A 1 199 ? 5.087 13.957 -3.424 1.00 83.25 199 ILE A C 1
ATOM 1525 O O . ILE A 1 199 ? 5.364 12.771 -3.556 1.00 83.25 199 ILE A O 1
ATOM 1529 N N . VAL A 1 200 ? 3.824 14.382 -3.448 1.00 83.75 200 VAL A N 1
ATOM 1530 C CA . VAL A 1 200 ? 2.684 13.466 -3.511 1.00 83.75 200 VAL A CA 1
ATOM 1531 C C . VAL A 1 200 ? 2.411 12.976 -4.928 1.00 83.75 200 VAL A C 1
ATOM 1533 O O . VAL A 1 200 ? 2.035 11.820 -5.114 1.00 83.75 200 VAL A O 1
ATOM 1536 N N . LEU A 1 201 ? 2.601 13.840 -5.929 1.00 86.50 201 LEU A N 1
ATOM 1537 C CA . LEU A 1 201 ? 2.338 13.520 -7.336 1.00 86.50 201 LEU A CA 1
ATOM 1538 C C . LEU A 1 201 ? 3.595 13.029 -8.067 1.00 86.50 201 LEU A C 1
ATOM 1540 O O . LEU A 1 201 ? 3.676 13.108 -9.290 1.00 86.50 201 LEU A O 1
ATOM 1544 N N . THR A 1 202 ? 4.577 12.538 -7.317 1.00 87.25 202 THR A N 1
ATOM 1545 C CA . THR A 1 202 ? 5.823 11.962 -7.826 1.00 87.25 202 THR A CA 1
ATOM 1546 C C . THR A 1 202 ? 5.943 10.516 -7.369 1.00 87.25 202 THR A C 1
ATOM 1548 O O . THR A 1 202 ? 5.153 10.027 -6.552 1.00 87.25 202 THR A O 1
ATOM 1551 N N . SER A 1 203 ? 6.944 9.809 -7.882 1.00 85.44 203 SER A N 1
ATOM 1552 C CA . SER A 1 203 ? 7.237 8.427 -7.490 1.00 85.44 203 SER A CA 1
ATOM 1553 C C . SER A 1 203 ? 7.975 8.324 -6.148 1.00 85.44 203 SER A C 1
ATOM 1555 O O . SER A 1 203 ? 8.743 7.390 -5.943 1.00 85.44 203 SER A O 1
ATOM 1557 N N . TYR A 1 204 ? 7.768 9.262 -5.223 1.00 88.00 204 TYR A N 1
ATOM 1558 C CA . TYR A 1 204 ? 8.396 9.244 -3.902 1.00 88.00 204 TYR A CA 1
ATOM 1559 C C . TYR A 1 204 ? 7.647 8.327 -2.932 1.00 88.00 204 TYR A C 1
ATOM 1561 O O . TYR A 1 204 ? 6.414 8.285 -2.912 1.00 88.00 204 TYR A O 1
ATOM 1569 N N . ALA A 1 205 ? 8.391 7.623 -2.078 1.00 89.12 205 ALA A N 1
ATOM 1570 C CA . ALA A 1 205 ? 7.811 6.718 -1.088 1.00 89.12 205 ALA A CA 1
ATOM 1571 C C . ALA A 1 205 ? 7.217 7.439 0.143 1.00 89.12 205 ALA A C 1
ATOM 1573 O O . ALA A 1 205 ? 6.563 6.794 0.965 1.00 89.12 205 ALA A O 1
ATOM 1574 N N . ASP A 1 206 ? 7.401 8.752 0.292 1.00 89.25 206 ASP A N 1
ATOM 1575 C CA . ASP A 1 206 ? 6.956 9.552 1.444 1.00 89.25 206 ASP A CA 1
ATOM 1576 C C . ASP A 1 206 ? 5.441 9.453 1.678 1.00 89.25 206 ASP A C 1
ATOM 1578 O O . ASP A 1 206 ? 4.987 9.199 2.796 1.00 89.25 206 ASP A O 1
ATOM 1582 N N . THR A 1 207 ? 4.650 9.546 0.607 1.00 90.00 207 THR A N 1
ATOM 1583 C CA . THR A 1 207 ? 3.186 9.410 0.675 1.00 90.00 207 THR A CA 1
ATOM 1584 C C . THR A 1 207 ? 2.784 8.011 1.131 1.00 90.00 207 THR A C 1
ATOM 1586 O O . THR A 1 207 ? 1.986 7.853 2.056 1.00 90.00 207 THR A O 1
ATOM 1589 N N . SER A 1 208 ? 3.375 6.976 0.529 1.00 91.31 208 SER A N 1
ATOM 1590 C CA . SER A 1 208 ? 3.107 5.588 0.913 1.00 91.31 208 SER A CA 1
ATOM 1591 C C . SER A 1 208 ? 3.519 5.285 2.360 1.00 91.31 208 SER A C 1
ATOM 1593 O O . SER A 1 208 ? 2.810 4.567 3.067 1.00 91.31 208 SER A O 1
ATOM 1595 N N . THR A 1 209 ? 4.600 5.909 2.833 1.00 92.00 209 THR A N 1
ATOM 1596 C CA . THR A 1 209 ? 5.084 5.832 4.215 1.00 92.00 209 THR A CA 1
ATOM 1597 C C . THR A 1 209 ? 4.063 6.433 5.176 1.00 92.00 209 THR A C 1
ATOM 1599 O O . THR A 1 209 ? 3.667 5.773 6.138 1.00 92.00 209 THR A O 1
ATOM 1602 N N . ALA A 1 210 ? 3.578 7.646 4.893 1.00 91.69 210 ALA A N 1
ATOM 1603 C CA . ALA A 1 210 ? 2.567 8.315 5.710 1.00 91.69 210 ALA A CA 1
ATOM 1604 C C . ALA A 1 210 ? 1.264 7.502 5.788 1.00 91.69 210 ALA A C 1
ATOM 1606 O O . ALA A 1 210 ? 0.708 7.324 6.873 1.00 91.69 210 ALA A O 1
ATOM 1607 N N . VAL A 1 211 ? 0.813 6.939 4.661 1.00 91.88 211 VAL A N 1
ATOM 1608 C CA . VAL A 1 211 ? -0.374 6.071 4.620 1.00 91.88 211 VAL A CA 1
ATOM 1609 C C . VAL A 1 211 ? -0.158 4.794 5.436 1.00 91.88 211 VAL A C 1
ATOM 1611 O O . VAL A 1 211 ? -1.037 4.421 6.213 1.00 91.88 211 VAL A O 1
ATOM 1614 N N . CYS A 1 212 ? 1.002 4.138 5.323 1.00 93.19 212 CYS A N 1
ATOM 1615 C CA . CYS A 1 212 ? 1.310 2.940 6.112 1.00 93.19 212 CYS A CA 1
ATOM 1616 C C . CYS A 1 212 ? 1.343 3.234 7.618 1.00 93.19 212 CYS A C 1
ATOM 1618 O O . CYS A 1 212 ? 0.792 2.457 8.398 1.00 93.19 212 CYS A O 1
ATOM 1620 N N . VAL A 1 213 ? 1.925 4.363 8.033 1.00 92.75 213 VAL A N 1
ATOM 1621 C CA . VAL A 1 213 ? 1.922 4.801 9.439 1.00 92.75 213 VAL A CA 1
ATOM 1622 C C . VAL A 1 213 ? 0.501 5.099 9.914 1.00 92.75 213 VAL A C 1
ATOM 1624 O O . VAL A 1 213 ? 0.097 4.602 10.964 1.00 92.75 213 VAL A O 1
ATOM 1627 N N . GLY A 1 214 ? -0.284 5.847 9.134 1.00 90.69 214 GLY A N 1
ATOM 1628 C CA . GLY A 1 214 ? -1.661 6.196 9.483 1.00 90.69 214 GLY A CA 1
ATOM 1629 C C . GLY A 1 214 ? -2.561 4.967 9.618 1.00 90.69 214 GLY A C 1
ATOM 1630 O O . GLY A 1 214 ? -3.226 4.790 10.638 1.00 90.69 214 GLY A O 1
ATOM 1631 N N . VAL A 1 215 ? -2.542 4.069 8.628 1.00 91.75 215 VAL A N 1
ATOM 1632 C CA . VAL A 1 215 ? -3.303 2.810 8.687 1.00 91.75 215 VAL A CA 1
ATOM 1633 C C . VAL A 1 215 ? -2.783 1.910 9.809 1.00 91.75 215 VAL A C 1
ATOM 1635 O O . VAL A 1 215 ? -3.584 1.336 10.544 1.00 91.75 215 VAL A O 1
ATOM 1638 N N . GLY A 1 216 ? -1.464 1.815 9.989 1.00 90.56 216 GLY A N 1
ATOM 1639 C CA . GLY A 1 216 ? -0.844 1.065 11.080 1.00 90.56 216 GLY A CA 1
ATOM 1640 C C . GLY A 1 216 ? -1.293 1.548 12.460 1.00 90.56 216 GLY A C 1
ATOM 1641 O O . GLY A 1 216 ? -1.647 0.726 13.302 1.00 90.56 216 GLY A O 1
ATOM 1642 N N . GLY A 1 217 ? -1.368 2.865 12.665 1.00 90.31 217 GLY A N 1
ATOM 1643 C CA . GLY A 1 217 ? -1.874 3.476 13.895 1.00 90.31 217 GLY A CA 1
ATOM 1644 C C . GLY A 1 217 ? -3.351 3.165 14.148 1.00 90.31 217 GLY A C 1
ATOM 1645 O O . GLY A 1 217 ? -3.709 2.767 15.255 1.00 90.31 217 GLY A O 1
ATOM 1646 N N . VAL A 1 218 ? -4.202 3.252 13.120 1.00 90.75 218 VAL A N 1
ATOM 1647 C CA . VAL A 1 218 ? -5.633 2.902 13.228 1.00 90.75 218 VAL A CA 1
ATOM 1648 C C . VAL A 1 218 ? -5.820 1.427 13.582 1.00 90.75 218 VAL A C 1
ATOM 1650 O O . VAL A 1 218 ? -6.614 1.091 14.462 1.00 90.75 218 VAL A O 1
ATOM 1653 N N . LEU A 1 219 ? -5.079 0.534 12.924 1.00 90.12 219 LEU A N 1
ATOM 1654 C CA . LEU A 1 219 ? -5.112 -0.895 13.227 1.00 90.12 219 LEU A CA 1
ATOM 1655 C C . LEU A 1 219 ? -4.585 -1.180 14.641 1.00 90.12 219 LEU A C 1
ATOM 1657 O O . LEU A 1 219 ? -5.185 -1.983 15.355 1.00 90.12 219 LEU A O 1
ATOM 1661 N N . GLY A 1 220 ? -3.511 -0.499 15.053 1.00 87.88 220 GLY A N 1
ATOM 1662 C CA . GLY A 1 220 ? -2.944 -0.555 16.402 1.00 87.88 220 GLY A CA 1
ATOM 1663 C C . GLY A 1 220 ? -3.954 -0.160 17.466 1.00 87.88 220 GLY A C 1
ATOM 1664 O O . GLY A 1 220 ? -4.172 -0.907 18.417 1.00 87.88 220 GLY A O 1
ATOM 1665 N N . TRP A 1 221 ? -4.646 0.957 17.263 1.00 89.50 221 TRP A N 1
ATOM 1666 C CA . TRP A 1 221 ? -5.697 1.400 18.171 1.00 89.50 221 TRP A CA 1
ATOM 1667 C C . TRP A 1 221 ? -6.836 0.379 18.278 1.00 89.50 221 TRP A C 1
ATOM 1669 O O . TRP A 1 221 ? -7.226 0.014 19.387 1.00 89.50 221 TRP A O 1
ATOM 1679 N N . ARG A 1 222 ? -7.313 -0.168 17.153 1.00 87.94 222 ARG A N 1
ATOM 1680 C CA . ARG A 1 222 ? -8.346 -1.220 17.169 1.00 87.94 222 ARG A CA 1
ATOM 1681 C C . ARG A 1 222 ? -7.886 -2.498 17.856 1.00 87.94 222 ARG A C 1
ATOM 1683 O O . ARG A 1 222 ? -8.683 -3.155 18.518 1.00 87.94 222 ARG A O 1
ATOM 1690 N N . MET A 1 223 ? -6.617 -2.865 17.700 1.00 88.50 223 MET A N 1
ATOM 1691 C CA . MET A 1 223 ? -6.049 -4.020 18.390 1.00 88.50 223 MET A CA 1
ATOM 1692 C C . MET A 1 223 ? -6.101 -3.815 19.906 1.00 88.50 223 MET A C 1
ATOM 1694 O O . MET A 1 223 ? -6.517 -4.720 20.627 1.00 88.50 223 MET A O 1
ATOM 1698 N N . LEU A 1 224 ? -5.736 -2.620 20.377 1.00 86.56 224 LEU A N 1
ATOM 1699 C CA . LEU A 1 224 ? -5.808 -2.259 21.792 1.00 86.56 224 LEU A CA 1
ATOM 1700 C C . LEU A 1 224 ? -7.255 -2.238 22.308 1.00 86.56 224 LEU A C 1
ATOM 1702 O O . LEU A 1 224 ? -7.501 -2.760 23.392 1.00 86.56 224 LEU A O 1
ATOM 1706 N N . ASP A 1 225 ? -8.217 -1.723 21.535 1.00 86.62 225 ASP A N 1
ATOM 1707 C CA . ASP A 1 225 ? -9.644 -1.764 21.901 1.00 86.62 225 ASP A CA 1
ATOM 1708 C C . ASP A 1 225 ? -10.175 -3.209 21.979 1.00 86.62 225 ASP A C 1
ATOM 1710 O O . ASP A 1 225 ? -10.847 -3.590 22.939 1.00 86.62 225 ASP A O 1
ATOM 1714 N N . ALA A 1 226 ? -9.807 -4.072 21.026 1.00 85.56 226 ALA A N 1
ATOM 1715 C CA . ALA A 1 226 ? -10.179 -5.487 21.058 1.00 85.56 226 ALA A CA 1
ATOM 1716 C C . ALA A 1 226 ? -9.605 -6.209 22.292 1.00 85.56 226 ALA A C 1
ATOM 1718 O O . ALA A 1 226 ? -10.306 -7.006 22.923 1.00 85.56 226 ALA A O 1
ATOM 1719 N N . LEU A 1 227 ? -8.358 -5.904 22.668 1.00 85.25 227 LEU A N 1
ATOM 1720 C CA . LEU A 1 227 ? -7.741 -6.405 23.900 1.00 85.25 227 LEU A CA 1
ATOM 1721 C C . LEU A 1 227 ? -8.424 -5.852 25.152 1.00 85.25 227 LEU A C 1
ATOM 1723 O O . LEU A 1 227 ? -8.652 -6.604 26.099 1.00 85.25 227 LEU A O 1
ATOM 1727 N N . ALA A 1 228 ? -8.804 -4.572 25.148 1.00 82.38 228 ALA A N 1
ATOM 1728 C CA . ALA A 1 228 ? -9.537 -3.950 26.246 1.00 82.38 228 ALA A CA 1
ATOM 1729 C C . ALA A 1 228 ? -10.880 -4.648 26.504 1.00 82.38 228 ALA A C 1
ATOM 1731 O O . ALA A 1 228 ? -11.266 -4.828 27.656 1.00 82.38 228 ALA A O 1
ATOM 1732 N N . ARG A 1 229 ? -11.539 -5.116 25.440 1.00 84.69 229 ARG A N 1
ATOM 1733 C CA . ARG A 1 229 ? -12.802 -5.869 25.491 1.00 84.69 229 ARG A CA 1
ATOM 1734 C C . ARG A 1 229 ? -12.626 -7.382 25.694 1.00 84.69 229 ARG A C 1
ATOM 1736 O O . ARG A 1 229 ? -13.604 -8.118 25.590 1.00 84.69 229 ARG A O 1
ATOM 1743 N N . GLY A 1 230 ? -11.403 -7.868 25.924 1.00 81.06 230 GLY A N 1
ATOM 1744 C CA . GLY A 1 230 ? -11.110 -9.292 26.147 1.00 81.06 230 GLY A CA 1
ATOM 1745 C C . GLY A 1 230 ? -11.213 -10.184 24.900 1.00 81.06 230 GLY A C 1
ATOM 1746 O O . GLY A 1 230 ? -11.189 -11.410 25.005 1.00 81.06 230 GLY A O 1
ATOM 1747 N N . LYS A 1 231 ? -11.310 -9.609 23.695 1.00 86.00 231 LYS A N 1
ATOM 1748 C CA . LYS A 1 231 ? -11.467 -10.356 22.436 1.00 86.00 231 LYS A CA 1
ATOM 1749 C C . LYS A 1 231 ? -10.111 -10.761 21.846 1.00 86.00 231 LYS A C 1
ATOM 1751 O O . LYS A 1 231 ? -9.698 -10.274 20.792 1.00 86.00 231 LYS A O 1
ATOM 1756 N N . LEU A 1 232 ? -9.430 -11.706 22.493 1.00 82.81 232 LEU A N 1
ATOM 1757 C CA . LEU A 1 232 ? -8.073 -12.144 22.113 1.00 82.81 232 LEU A CA 1
ATOM 1758 C C . LEU A 1 232 ? -7.960 -12.630 20.655 1.00 82.81 232 LEU A C 1
ATOM 1760 O O . LEU A 1 232 ? -6.978 -12.350 19.969 1.00 82.81 232 LEU A O 1
ATOM 1764 N N . GLY A 1 233 ? -8.983 -13.324 20.146 1.00 83.50 233 GLY A N 1
ATOM 1765 C CA . GLY A 1 233 ? -8.989 -13.809 18.762 1.00 83.50 233 GLY A CA 1
ATOM 1766 C C . GLY A 1 233 ? -9.035 -12.688 17.716 1.00 83.50 233 GLY A C 1
ATOM 1767 O O . GLY A 1 233 ? -8.439 -12.816 16.647 1.00 83.50 233 GLY A O 1
ATOM 1768 N N . GLU A 1 234 ? -9.723 -11.585 18.015 1.00 84.88 234 GLU A N 1
ATOM 1769 C CA . GLU A 1 234 ? -9.782 -10.401 17.153 1.00 84.88 234 GLU A CA 1
ATOM 1770 C C . GLU A 1 234 ? -8.471 -9.612 17.228 1.00 84.88 234 GLU A C 1
ATOM 1772 O O . GLU A 1 234 ? -7.895 -9.276 16.191 1.00 84.88 234 GLU A O 1
ATOM 1777 N N . ALA A 1 235 ? -7.938 -9.436 18.439 1.00 85.00 235 ALA A N 1
ATOM 1778 C CA . ALA A 1 235 ? -6.651 -8.794 18.670 1.00 85.00 235 ALA A CA 1
ATOM 1779 C C . ALA A 1 235 ? -5.504 -9.479 17.911 1.00 85.00 235 ALA A C 1
ATOM 1781 O O . ALA A 1 235 ? -4.769 -8.808 17.193 1.00 85.00 235 ALA A O 1
ATOM 1782 N N . ASN A 1 236 ? -5.401 -10.812 17.959 1.00 85.06 236 ASN A N 1
ATOM 1783 C CA . ASN A 1 236 ? -4.362 -11.551 17.228 1.00 85.06 236 ASN A CA 1
ATOM 1784 C C . ASN A 1 236 ? -4.455 -11.357 15.705 1.00 85.06 236 ASN A C 1
ATOM 1786 O O . ASN A 1 236 ? -3.443 -11.273 15.005 1.00 85.06 236 ASN A O 1
ATOM 1790 N N . ARG A 1 237 ? -5.674 -11.257 15.163 1.00 87.62 237 ARG A N 1
ATOM 1791 C CA . ARG A 1 237 ? -5.881 -10.999 13.729 1.00 87.62 237 ARG A CA 1
ATOM 1792 C C . ARG A 1 237 ? -5.496 -9.573 13.349 1.00 87.62 237 ARG A C 1
ATOM 1794 O O . ARG A 1 237 ? -5.003 -9.368 12.238 1.00 87.62 237 ARG A O 1
ATOM 1801 N N . LEU A 1 238 ? -5.745 -8.60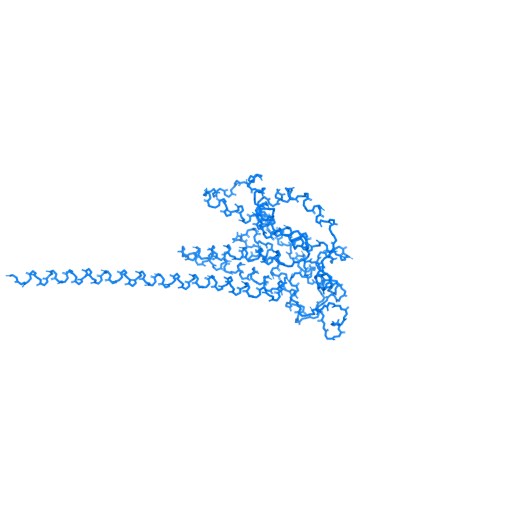4 14.227 1.00 87.06 238 LEU A N 1
ATOM 1802 C CA . LEU A 1 238 ? -5.331 -7.214 14.040 1.00 87.06 238 LEU A CA 1
ATOM 1803 C C . LEU A 1 238 ? -3.813 -7.066 14.185 1.00 87.06 238 LEU A C 1
ATOM 1805 O O . LEU A 1 238 ? -3.205 -6.394 13.359 1.00 87.06 238 LEU A O 1
ATOM 1809 N N . ALA A 1 239 ? -3.187 -7.784 15.119 1.00 87.06 239 ALA A N 1
ATOM 1810 C CA . ALA A 1 239 ? -1.734 -7.849 15.266 1.00 87.06 239 ALA A CA 1
ATOM 1811 C C . ALA A 1 239 ? -1.058 -8.329 13.974 1.00 87.06 239 ALA A C 1
ATOM 1813 O O . ALA A 1 239 ? -0.117 -7.696 13.497 1.00 87.06 239 ALA A O 1
ATOM 1814 N N . LEU A 1 240 ? -1.585 -9.386 13.340 1.00 89.81 240 LEU A N 1
ATOM 1815 C CA . LEU A 1 240 ? -1.044 -9.850 12.058 1.00 89.81 240 LEU A CA 1
ATOM 1816 C C . LEU A 1 240 ? -1.254 -8.825 10.930 1.00 89.81 240 LEU A C 1
ATOM 1818 O O . LEU A 1 240 ? -0.393 -8.668 10.068 1.00 89.81 240 LEU A O 1
ATOM 1822 N N . GLN A 1 241 ? -2.389 -8.119 10.924 1.00 91.25 241 GLN A N 1
ATOM 1823 C CA . GLN A 1 241 ? -2.663 -7.051 9.957 1.00 91.25 241 GLN A CA 1
ATOM 1824 C C . GLN A 1 241 ? -1.689 -5.874 10.123 1.00 91.25 241 GLN A C 1
ATOM 1826 O O . GLN A 1 241 ? -1.145 -5.400 9.127 1.00 91.25 241 GLN A O 1
ATOM 1831 N N . ILE A 1 242 ? -1.418 -5.448 11.359 1.00 92.00 242 ILE A N 1
ATOM 1832 C CA . ILE A 1 242 ? -0.406 -4.427 11.667 1.00 92.00 242 ILE A CA 1
ATOM 1833 C C . ILE A 1 242 ? 0.971 -4.915 11.228 1.00 92.00 242 ILE A C 1
ATOM 1835 O O . ILE A 1 242 ? 1.672 -4.180 10.543 1.00 92.00 242 ILE A O 1
ATOM 1839 N N . GLY A 1 243 ? 1.334 -6.160 11.552 1.00 90.00 243 GLY A N 1
ATOM 1840 C CA . GLY A 1 243 ? 2.615 -6.752 11.168 1.00 90.00 243 GLY A CA 1
ATOM 1841 C C . GLY A 1 243 ? 2.863 -6.706 9.658 1.00 90.00 243 GLY A C 1
ATOM 1842 O O . GLY A 1 243 ? 3.951 -6.336 9.231 1.00 90.00 243 GLY A O 1
ATOM 1843 N N . LEU A 1 244 ? 1.842 -6.986 8.840 1.00 92.50 244 LEU A N 1
ATOM 1844 C CA . LEU A 1 244 ? 1.946 -6.870 7.380 1.00 92.50 244 LEU A CA 1
ATOM 1845 C C . LEU A 1 244 ? 2.134 -5.418 6.916 1.00 92.50 244 LEU A C 1
ATOM 1847 O O . LEU A 1 244 ? 2.962 -5.162 6.046 1.00 92.50 244 LEU A O 1
ATOM 1851 N N . VAL A 1 245 ? 1.409 -4.458 7.496 1.00 92.75 245 VAL A N 1
ATOM 1852 C CA . VAL A 1 245 ? 1.573 -3.029 7.151 1.00 92.75 245 VAL A CA 1
ATOM 1853 C C . VAL A 1 245 ? 2.955 -2.523 7.560 1.00 92.75 245 VAL A C 1
ATOM 1855 O O . VAL A 1 245 ? 3.602 -1.797 6.811 1.00 92.75 245 VAL A O 1
ATOM 1858 N N . MET A 1 246 ? 3.434 -2.945 8.726 1.00 93.56 246 MET A N 1
ATOM 1859 C CA . MET A 1 246 ? 4.767 -2.626 9.221 1.00 93.56 246 MET A CA 1
ATOM 1860 C C . MET A 1 246 ? 5.876 -3.252 8.364 1.00 93.56 246 MET A C 1
ATOM 1862 O O . MET A 1 246 ? 6.900 -2.614 8.130 1.00 93.56 246 MET A O 1
ATOM 1866 N N . LEU A 1 247 ? 5.661 -4.463 7.843 1.00 92.81 247 LEU A N 1
ATOM 1867 C CA . LEU A 1 247 ? 6.578 -5.095 6.895 1.00 92.81 247 LEU A CA 1
ATOM 1868 C C . LEU A 1 247 ? 6.705 -4.268 5.615 1.00 92.81 247 LEU A C 1
ATOM 1870 O O . LEU A 1 247 ? 7.822 -4.050 5.149 1.00 92.81 247 LEU A O 1
ATOM 1874 N N . VAL A 1 248 ? 5.581 -3.782 5.069 1.00 92.75 248 VAL A N 1
ATOM 1875 C CA . VAL A 1 248 ? 5.610 -2.852 3.927 1.00 92.75 248 VAL A CA 1
ATOM 1876 C C . VAL A 1 248 ? 6.425 -1.635 4.302 1.00 92.75 248 VAL A C 1
ATOM 1878 O O . VAL A 1 248 ? 7.386 -1.347 3.601 1.00 92.75 248 VAL A O 1
ATOM 1881 N N . LEU A 1 249 ? 6.091 -0.987 5.424 1.00 92.38 249 LEU A N 1
ATOM 1882 C CA . LEU A 1 249 ? 6.731 0.241 5.884 1.00 92.38 249 LEU A CA 1
ATOM 1883 C C . LEU A 1 249 ? 8.258 0.120 5.865 1.00 92.38 249 LEU A C 1
ATOM 1885 O O . LEU A 1 249 ? 8.905 0.935 5.215 1.00 92.38 249 LEU A O 1
ATOM 1889 N N . VAL A 1 250 ? 8.822 -0.919 6.488 1.00 91.56 250 VAL A N 1
ATOM 1890 C CA . VAL A 1 250 ? 10.278 -1.167 6.532 1.00 91.56 250 VAL A CA 1
ATOM 1891 C C . VAL A 1 250 ? 10.879 -1.412 5.141 1.00 91.56 250 VAL A C 1
ATOM 1893 O O . VAL A 1 250 ? 12.016 -1.026 4.882 1.00 91.56 250 VAL A O 1
ATOM 1896 N N . ASN A 1 251 ? 10.121 -2.018 4.226 1.00 91.44 251 ASN A N 1
ATOM 1897 C CA . ASN A 1 251 ? 10.573 -2.305 2.863 1.00 91.44 251 ASN A CA 1
ATOM 1898 C C . ASN A 1 251 ? 10.411 -1.103 1.902 1.00 91.44 251 ASN A C 1
ATOM 1900 O O . ASN A 1 251 ? 10.838 -1.178 0.755 1.00 91.44 251 ASN A O 1
ATOM 1904 N N . LEU A 1 252 ? 9.812 0.017 2.330 1.00 89.81 252 LEU A N 1
ATOM 1905 C CA . LEU A 1 252 ? 9.666 1.205 1.474 1.00 89.81 252 LEU A CA 1
ATOM 1906 C C . LEU A 1 252 ? 10.966 1.995 1.313 1.00 89.81 252 LEU A C 1
ATOM 1908 O O . LEU A 1 252 ? 11.259 2.467 0.218 1.00 89.81 252 LEU A O 1
ATOM 1912 N N . LYS A 1 253 ? 11.698 2.205 2.413 1.00 88.00 253 LYS A N 1
ATOM 1913 C CA . LYS A 1 253 ? 12.912 3.033 2.469 1.00 88.00 253 LYS A CA 1
ATOM 1914 C C . LYS A 1 253 ? 13.656 2.779 3.777 1.00 88.00 253 LYS A C 1
ATOM 1916 O O . LYS A 1 253 ? 13.041 2.530 4.800 1.00 88.00 253 LYS A O 1
ATOM 1921 N N . GLN A 1 254 ? 14.979 2.921 3.788 1.00 85.00 254 GLN A N 1
ATOM 1922 C CA . GLN A 1 254 ? 15.798 2.650 4.984 1.00 85.00 254 GLN A CA 1
ATOM 1923 C C . GLN A 1 254 ? 15.374 3.479 6.215 1.00 85.00 254 GLN A C 1
ATOM 1925 O O . GLN A 1 254 ? 15.325 2.974 7.334 1.00 85.00 254 GLN A O 1
ATOM 1930 N N . ALA A 1 255 ? 15.007 4.748 6.009 1.00 86.25 255 ALA A N 1
ATOM 1931 C CA . ALA A 1 255 ? 14.628 5.667 7.084 1.00 86.25 255 ALA A CA 1
ATOM 1932 C C . ALA A 1 255 ? 13.295 5.316 7.777 1.00 86.25 255 ALA A C 1
ATOM 1934 O O . ALA A 1 255 ? 13.038 5.780 8.889 1.00 86.25 255 ALA A O 1
ATOM 1935 N N . THR A 1 256 ? 12.439 4.492 7.166 1.00 90.75 256 THR A N 1
ATOM 1936 C CA . THR A 1 256 ? 11.121 4.159 7.733 1.00 90.75 256 THR A CA 1
ATOM 1937 C C . THR A 1 256 ? 11.207 3.173 8.896 1.00 90.75 256 THR A C 1
ATOM 1939 O O . THR A 1 256 ? 10.237 3.041 9.642 1.00 90.75 256 THR A O 1
ATOM 1942 N N . VAL A 1 257 ? 12.365 2.538 9.117 1.00 89.75 257 VAL A N 1
ATOM 1943 C CA . VAL A 1 257 ? 12.623 1.706 10.304 1.00 89.75 257 VAL A CA 1
ATOM 1944 C C . VAL A 1 257 ? 12.393 2.505 11.588 1.00 89.75 257 VAL A C 1
ATOM 1946 O O . VAL A 1 257 ? 11.835 1.980 12.548 1.00 89.75 257 VAL A O 1
ATOM 1949 N N . VAL A 1 258 ? 12.738 3.795 11.597 1.00 91.06 258 VAL A N 1
ATOM 1950 C CA . VAL A 1 258 ? 12.473 4.669 12.750 1.00 91.06 258 VAL A CA 1
ATOM 1951 C C . VAL A 1 258 ? 10.968 4.793 12.995 1.00 91.06 258 VAL A C 1
ATOM 1953 O O . VAL A 1 258 ? 10.510 4.654 14.125 1.00 91.06 258 VAL A O 1
ATOM 1956 N N . LEU A 1 259 ? 10.178 4.986 11.936 1.00 90.88 259 LEU A N 1
ATOM 1957 C CA . LEU A 1 259 ? 8.719 5.075 12.035 1.00 90.88 259 LEU A CA 1
ATOM 1958 C C . LEU A 1 259 ? 8.097 3.749 12.483 1.00 90.88 259 LEU A C 1
ATOM 1960 O O . LEU A 1 259 ? 7.170 3.754 13.287 1.00 90.88 259 LEU A O 1
ATOM 1964 N N . PHE A 1 260 ? 8.638 2.621 12.020 1.00 91.12 260 PHE A N 1
ATOM 1965 C CA . PHE A 1 260 ? 8.266 1.298 12.514 1.00 91.12 260 PHE A CA 1
ATOM 1966 C C . PHE A 1 260 ? 8.480 1.187 14.029 1.00 91.12 260 PHE A C 1
ATOM 1968 O O . PHE A 1 260 ? 7.549 0.825 14.750 1.00 91.12 260 PHE A O 1
ATOM 1975 N N . VAL A 1 261 ? 9.669 1.557 14.519 1.00 91.25 261 VAL A N 1
ATOM 1976 C CA . VAL A 1 261 ? 9.991 1.526 15.954 1.00 91.25 261 VAL A CA 1
ATOM 1977 C C . VAL A 1 261 ? 9.056 2.439 16.745 1.00 91.25 261 VAL A C 1
ATOM 1979 O O . VAL A 1 261 ? 8.571 2.032 17.796 1.00 91.25 261 VAL A O 1
ATOM 1982 N N . LEU A 1 262 ? 8.747 3.635 16.239 1.00 9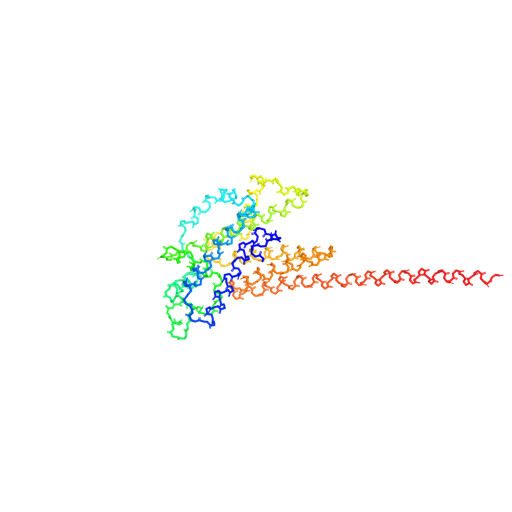1.12 262 LEU A N 1
ATOM 1983 C CA . LEU A 1 262 ? 7.832 4.561 16.909 1.00 91.12 262 LEU A CA 1
ATOM 1984 C C . LEU A 1 262 ? 6.402 4.014 16.992 1.00 91.12 262 LEU A C 1
ATOM 1986 O O . LEU A 1 262 ? 5.796 4.071 18.060 1.00 91.12 262 LEU A O 1
ATOM 1990 N N . VAL A 1 263 ? 5.861 3.463 15.902 1.00 89.31 263 VAL A N 1
ATOM 1991 C CA . VAL A 1 263 ? 4.489 2.925 15.884 1.00 89.31 263 VAL A CA 1
ATOM 1992 C C . VAL A 1 263 ? 4.377 1.686 16.768 1.00 89.31 263 VAL A C 1
ATOM 1994 O O . VAL A 1 263 ? 3.480 1.608 17.609 1.00 89.31 263 VAL A O 1
ATOM 1997 N N . VAL A 1 264 ? 5.295 0.728 16.620 1.00 89.50 264 VAL A N 1
ATOM 1998 C CA . VAL A 1 264 ? 5.302 -0.491 17.441 1.00 89.50 264 VAL A CA 1
ATOM 1999 C C . VAL A 1 264 ? 5.569 -0.147 18.904 1.00 89.50 264 VAL A C 1
ATOM 2001 O O . VAL A 1 264 ? 4.857 -0.631 19.781 1.00 89.50 264 VAL A O 1
ATOM 2004 N N . GLY A 1 265 ? 6.528 0.740 19.168 1.00 87.12 265 GLY A N 1
ATOM 2005 C CA . GLY A 1 265 ? 6.827 1.247 2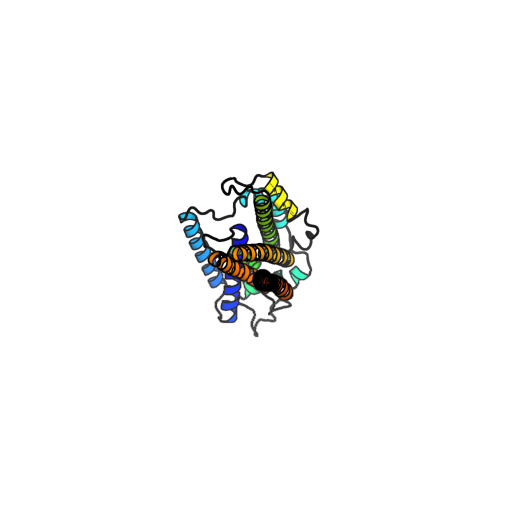0.502 1.00 87.12 265 GLY A CA 1
ATOM 2006 C C . GLY A 1 265 ? 5.610 1.900 21.151 1.00 87.12 265 GLY A C 1
ATOM 2007 O O . GLY A 1 265 ? 5.279 1.559 22.280 1.00 87.12 265 GLY A O 1
ATOM 2008 N N . ALA A 1 266 ? 4.876 2.756 20.436 1.00 86.75 266 ALA A N 1
ATOM 2009 C CA . ALA A 1 266 ? 3.656 3.378 20.952 1.00 86.75 266 ALA A CA 1
ATOM 2010 C C . ALA A 1 266 ? 2.567 2.347 21.297 1.00 86.75 266 ALA A C 1
ATOM 2012 O O . ALA A 1 266 ? 1.886 2.477 22.315 1.00 86.75 266 ALA A O 1
ATOM 2013 N N . VAL A 1 267 ? 2.404 1.303 20.481 1.00 86.62 267 VAL A N 1
ATOM 2014 C CA . VAL A 1 267 ? 1.445 0.223 20.757 1.00 86.62 267 VAL A CA 1
ATOM 2015 C C . VAL A 1 267 ? 1.862 -0.584 21.992 1.00 86.62 267 VAL A C 1
ATOM 2017 O O . VAL A 1 267 ? 1.032 -0.819 22.869 1.00 86.62 267 VAL A O 1
ATOM 2020 N N . LEU A 1 268 ? 3.140 -0.962 22.096 1.00 85.56 268 LEU A N 1
ATOM 2021 C CA . LEU A 1 268 ? 3.679 -1.726 23.229 1.00 85.56 268 LEU A CA 1
ATOM 2022 C C . LEU A 1 268 ? 3.677 -0.926 24.537 1.00 85.56 268 LEU A C 1
ATOM 2024 O O . LEU A 1 268 ? 3.327 -1.463 25.585 1.00 85.56 268 LEU A O 1
ATOM 2028 N N . LEU A 1 269 ? 4.015 0.362 24.487 1.00 86.00 269 LEU A N 1
ATOM 2029 C CA . LEU A 1 269 ? 3.952 1.245 25.652 1.00 86.00 269 LEU A CA 1
ATOM 2030 C C . LEU A 1 269 ? 2.518 1.375 26.167 1.00 86.00 269 LEU A C 1
ATOM 2032 O O . LEU A 1 269 ? 2.298 1.292 27.371 1.00 86.00 269 LEU A O 1
ATOM 2036 N N . ASN A 1 270 ? 1.533 1.510 25.274 1.00 81.50 270 ASN A N 1
ATOM 2037 C CA . ASN A 1 270 ? 0.123 1.546 25.668 1.00 81.50 270 ASN A CA 1
ATOM 2038 C C . ASN A 1 270 ? -0.355 0.223 26.290 1.00 81.50 270 ASN A C 1
ATOM 2040 O O . ASN A 1 270 ? -1.157 0.245 27.222 1.00 81.50 270 ASN A O 1
ATOM 2044 N N . LEU A 1 271 ? 0.146 -0.919 25.810 1.00 80.69 271 LEU A N 1
ATOM 2045 C CA . LEU A 1 271 ? -0.089 -2.225 26.435 1.00 80.69 271 LEU A CA 1
ATOM 2046 C C . LEU A 1 271 ? 0.460 -2.270 27.866 1.00 80.69 271 LEU A C 1
ATOM 2048 O O . LEU A 1 271 ? -0.289 -2.585 28.789 1.00 80.69 271 LEU A O 1
ATOM 2052 N N . GLY A 1 272 ? 1.728 -1.893 28.052 1.00 77.62 272 GLY A N 1
ATOM 2053 C CA . GLY A 1 272 ? 2.373 -1.900 29.368 1.00 77.62 272 GLY A CA 1
ATOM 2054 C C . GLY A 1 272 ? 1.737 -0.916 30.354 1.00 77.62 272 GLY A C 1
ATOM 2055 O O . GLY A 1 272 ? 1.499 -1.262 31.508 1.00 77.62 272 GLY A O 1
ATOM 2056 N N . LEU A 1 273 ? 1.380 0.288 29.895 1.00 77.06 273 LEU A N 1
ATOM 2057 C CA . LEU A 1 273 ? 0.643 1.273 30.696 1.00 77.06 273 LEU A CA 1
ATOM 2058 C C . LEU A 1 273 ? -0.717 0.730 31.141 1.00 77.06 273 LEU A C 1
ATOM 2060 O O . LEU A 1 273 ? -1.107 0.923 32.289 1.00 77.06 273 LEU A O 1
ATOM 2064 N N . ARG A 1 274 ? -1.434 0.030 30.256 1.00 73.31 274 ARG A N 1
ATOM 2065 C CA . ARG A 1 274 ? -2.719 -0.584 30.599 1.00 73.31 274 ARG A CA 1
ATOM 2066 C C . ARG A 1 274 ? -2.558 -1.656 31.672 1.00 73.31 274 ARG A C 1
ATOM 2068 O O . ARG A 1 274 ? -3.329 -1.644 32.625 1.00 73.31 274 ARG A O 1
ATOM 2075 N N . GLU A 1 275 ? -1.603 -2.568 31.520 1.00 75.19 275 GLU A N 1
ATOM 2076 C CA . GLU A 1 275 ? -1.347 -3.613 32.521 1.00 75.19 275 GLU A CA 1
ATOM 2077 C C . GLU A 1 275 ? -0.979 -3.007 33.876 1.00 75.19 275 GLU A C 1
ATOM 2079 O O . GLU A 1 275 ? -1.565 -3.385 34.889 1.00 75.19 275 GLU A O 1
ATOM 2084 N N . ALA A 1 276 ? -0.118 -1.987 33.884 1.00 71.38 276 ALA A N 1
ATOM 2085 C CA . ALA A 1 276 ? 0.239 -1.261 35.098 1.00 71.38 276 ALA A CA 1
ATOM 2086 C C . ALA A 1 276 ? -0.974 -0.582 35.757 1.00 71.38 276 ALA A C 1
ATOM 2088 O O . ALA A 1 276 ? -1.122 -0.640 36.975 1.00 71.38 276 ALA A O 1
ATOM 2089 N N . ILE A 1 277 ? -1.869 0.035 34.974 1.00 70.50 277 ILE A N 1
ATOM 2090 C CA . ILE A 1 277 ? -3.098 0.653 35.498 1.00 70.50 277 ILE A CA 1
ATOM 2091 C C . ILE A 1 277 ? -4.042 -0.405 36.074 1.00 70.50 277 ILE A C 1
ATOM 2093 O O . ILE A 1 277 ? -4.585 -0.198 37.155 1.00 70.50 277 ILE A O 1
ATOM 2097 N N . VAL A 1 278 ? -4.245 -1.529 35.378 1.00 74.56 278 VAL A N 1
ATOM 2098 C CA . VAL A 1 278 ? -5.108 -2.621 35.860 1.00 74.56 278 VAL A CA 1
ATOM 2099 C C . VAL A 1 278 ? -4.578 -3.171 37.181 1.00 74.56 278 VAL A C 1
ATOM 2101 O O . VAL A 1 278 ? -5.338 -3.259 38.142 1.00 74.56 278 VAL A O 1
ATOM 2104 N N . GLN A 1 279 ? -3.275 -3.441 37.257 1.00 73.62 279 GLN A N 1
ATOM 2105 C CA . GLN A 1 279 ? -2.628 -3.917 38.476 1.00 73.62 279 GLN A CA 1
ATOM 2106 C C . GLN A 1 279 ? -2.763 -2.904 39.623 1.00 73.62 279 GLN A C 1
ATOM 2108 O O . GLN A 1 279 ? -3.095 -3.278 40.743 1.00 73.62 279 GLN A O 1
ATOM 2113 N N . LEU A 1 280 ? -2.599 -1.608 39.343 1.00 68.62 280 LEU A N 1
ATOM 2114 C CA . LEU A 1 280 ? -2.738 -0.553 40.348 1.00 68.62 280 LEU A CA 1
ATOM 2115 C C . LEU A 1 280 ? -4.186 -0.410 40.850 1.00 68.62 280 LEU A C 1
ATOM 2117 O O . LEU A 1 280 ? -4.406 -0.145 42.030 1.00 68.62 280 LEU A O 1
ATOM 2121 N N . VAL A 1 281 ? -5.182 -0.613 39.983 1.00 72.75 281 VAL A N 1
ATOM 2122 C CA . VAL A 1 281 ? -6.603 -0.630 40.371 1.00 72.75 281 VAL A CA 1
ATOM 2123 C C . VAL A 1 281 ? -6.938 -1.864 41.214 1.00 72.75 281 VAL A C 1
ATOM 2125 O O . VAL A 1 281 ? -7.657 -1.729 42.204 1.00 72.75 281 VAL A O 1
ATOM 2128 N N . GLU A 1 282 ? -6.412 -3.043 40.873 1.00 74.69 282 GLU A N 1
ATOM 2129 C 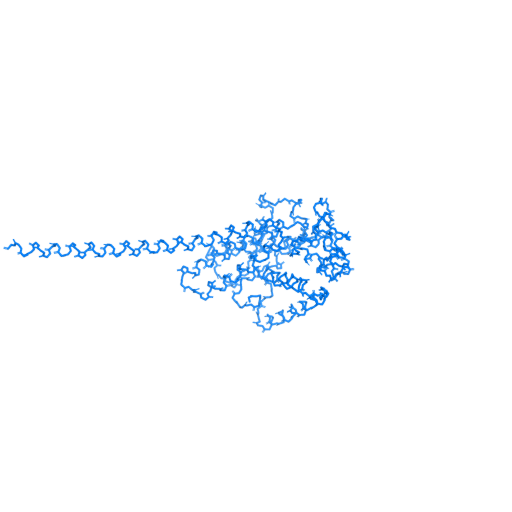CA . GLU A 1 282 ? -6.567 -4.260 41.686 1.00 74.69 282 GLU A CA 1
ATOM 2130 C C . GLU A 1 282 ? -5.895 -4.115 43.060 1.00 74.69 282 GLU A C 1
ATOM 2132 O O . GLU A 1 282 ? -6.506 -4.434 44.085 1.00 74.69 282 GLU A O 1
ATOM 2137 N N . ASP A 1 283 ? -4.692 -3.542 43.109 1.00 73.06 283 ASP A N 1
ATOM 2138 C CA . ASP A 1 283 ? -3.971 -3.262 44.353 1.00 73.06 283 ASP A CA 1
ATOM 2139 C C . ASP A 1 283 ? -4.719 -2.244 45.231 1.00 73.06 283 ASP A C 1
ATOM 2141 O O . ASP A 1 283 ? -4.824 -2.424 46.442 1.00 73.06 283 ASP A O 1
ATOM 2145 N N . VAL A 1 284 ? -5.305 -1.187 44.654 1.00 71.44 284 VAL A N 1
ATOM 2146 C CA . VAL A 1 284 ? -6.129 -0.220 45.409 1.00 71.44 284 VAL A CA 1
ATOM 2147 C C . VAL A 1 284 ? -7.454 -0.843 45.862 1.00 71.44 284 VAL A C 1
ATOM 2149 O O . VAL A 1 284 ? -7.895 -0.611 46.991 1.00 71.44 284 VAL A O 1
ATOM 2152 N N . GLY A 1 285 ? -8.088 -1.658 45.016 1.00 68.69 285 GLY A N 1
ATOM 2153 C CA . GLY A 1 285 ? -9.332 -2.359 45.336 1.00 68.69 285 GLY A CA 1
ATOM 2154 C C . GLY A 1 285 ? -9.164 -3.357 46.483 1.00 68.69 285 GLY A C 1
ATOM 2155 O O . GLY A 1 285 ? -9.978 -3.378 47.409 1.00 68.69 285 GLY A O 1
ATOM 2156 N N . THR A 1 286 ? -8.077 -4.129 46.473 1.00 65.88 286 THR A N 1
ATOM 2157 C CA . THR A 1 286 ? -7.724 -5.038 47.573 1.00 65.88 286 THR A CA 1
ATOM 2158 C C . THR A 1 286 ? -7.376 -4.268 48.845 1.00 65.88 286 THR A C 1
ATOM 2160 O O . THR A 1 286 ? -7.848 -4.637 49.921 1.00 65.88 286 THR A O 1
ATOM 2163 N N . ARG A 1 287 ? -6.645 -3.148 48.754 1.00 60.25 287 ARG A N 1
ATOM 2164 C CA . ARG A 1 287 ? -6.332 -2.290 49.913 1.00 60.25 287 ARG A CA 1
ATOM 2165 C C . ARG A 1 287 ? -7.588 -1.740 50.597 1.00 60.25 287 ARG A C 1
ATOM 2167 O O . ARG A 1 287 ? -7.708 -1.850 51.814 1.00 60.25 287 ARG A O 1
ATOM 2174 N N . ASN A 1 288 ? -8.569 -1.272 49.822 1.00 63.72 288 ASN A N 1
ATOM 2175 C CA . ASN A 1 288 ? -9.860 -0.825 50.355 1.00 63.72 288 ASN A CA 1
ATOM 2176 C C . ASN A 1 288 ? -10.637 -1.957 51.051 1.00 63.72 288 ASN A C 1
ATOM 2178 O O . ASN A 1 288 ? -11.297 -1.718 52.064 1.00 63.72 288 ASN A O 1
ATOM 2182 N N . GLN A 1 289 ? -10.557 -3.197 50.555 1.00 60.34 289 GLN A N 1
ATOM 2183 C CA . GLN A 1 289 ? -11.176 -4.350 51.222 1.00 60.34 289 GLN A CA 1
ATOM 2184 C C . GLN A 1 289 ? -10.508 -4.664 52.569 1.00 60.34 289 GLN A C 1
ATOM 2186 O O . GLN A 1 289 ? -11.213 -4.929 53.546 1.00 60.34 289 GLN A O 1
ATOM 2191 N N . TRP A 1 290 ? -9.177 -4.570 52.654 1.00 56.47 290 TRP A N 1
ATOM 2192 C CA . TRP A 1 290 ? -8.441 -4.744 53.911 1.00 56.47 290 TRP A CA 1
ATOM 2193 C C . TRP A 1 290 ? -8.743 -3.639 54.925 1.00 56.47 290 TRP A C 1
ATOM 2195 O O . TRP A 1 290 ? -8.979 -3.951 56.091 1.00 56.47 290 TRP A O 1
ATOM 2205 N N . ASP A 1 291 ? -8.825 -2.380 54.497 1.00 63.47 291 ASP A N 1
ATOM 2206 C CA . ASP A 1 291 ? -9.172 -1.259 55.381 1.00 63.47 291 ASP A CA 1
ATOM 2207 C C . ASP A 1 291 ? -10.611 -1.376 55.912 1.00 63.47 291 ASP A C 1
ATOM 2209 O O . ASP A 1 291 ? -10.873 -1.123 57.091 1.00 63.47 291 ASP A O 1
ATOM 2213 N N . THR A 1 292 ? -11.540 -1.863 55.082 1.00 62.78 292 THR A N 1
ATOM 2214 C CA . THR A 1 292 ? -12.926 -2.138 55.499 1.00 62.78 292 THR A CA 1
ATOM 2215 C C . THR A 1 292 ? -12.992 -3.303 56.497 1.00 62.78 292 THR A C 1
ATOM 2217 O O . THR A 1 292 ? -13.689 -3.219 57.511 1.00 62.78 292 THR A O 1
ATOM 2220 N N . ALA A 1 293 ? -12.227 -4.375 56.262 1.00 58.03 293 ALA A N 1
ATOM 2221 C CA . ALA A 1 293 ? -12.146 -5.526 57.164 1.00 58.03 293 ALA A CA 1
ATOM 2222 C C . ALA A 1 293 ? -11.474 -5.177 58.507 1.00 58.03 293 ALA A C 1
ATOM 2224 O O . ALA A 1 293 ? -11.943 -5.594 59.569 1.00 58.03 293 ALA A O 1
ATOM 2225 N N . LEU A 1 294 ? -10.413 -4.365 58.486 1.00 60.03 294 LEU A N 1
ATOM 2226 C CA . LEU A 1 294 ? -9.726 -3.872 59.683 1.00 60.03 294 LEU A CA 1
ATOM 2227 C C . LEU A 1 294 ? -10.600 -2.892 60.481 1.00 60.03 294 LEU A C 1
ATOM 2229 O O . LEU A 1 294 ? -10.617 -2.954 61.714 1.00 60.03 294 LEU A O 1
ATOM 2233 N N . GLY A 1 295 ? -11.386 -2.049 59.804 1.00 65.00 295 GLY A N 1
ATOM 2234 C CA . GLY A 1 295 ? -12.394 -1.192 60.433 1.00 65.00 295 GLY A CA 1
ATOM 2235 C C . GLY A 1 295 ? -13.506 -1.988 61.128 1.00 65.00 295 GLY A C 1
ATOM 2236 O O . GLY A 1 295 ? -13.856 -1.691 62.274 1.00 65.00 295 GLY A O 1
ATOM 2237 N N . ALA A 1 296 ? -14.005 -3.053 60.491 1.00 60.09 296 ALA A N 1
ATOM 2238 C CA . ALA A 1 296 ? -14.999 -3.950 61.085 1.00 60.09 296 ALA A CA 1
ATOM 2239 C C . ALA A 1 296 ? -14.450 -4.697 62.319 1.00 60.09 296 ALA A C 1
ATOM 2241 O O . ALA A 1 296 ? -15.121 -4.786 63.351 1.00 60.09 296 ALA A O 1
ATOM 2242 N N . LEU A 1 297 ? -13.198 -5.164 62.260 1.00 55.12 297 LEU A N 1
ATOM 2243 C CA . LEU A 1 297 ? -12.518 -5.810 63.390 1.00 55.12 297 LEU A CA 1
ATOM 2244 C C . LEU A 1 297 ? -12.254 -4.840 64.556 1.00 55.12 297 LEU A C 1
ATOM 2246 O O . LEU A 1 297 ? -12.352 -5.229 65.723 1.00 55.12 297 LEU A O 1
ATOM 2250 N N . SER A 1 298 ? -11.962 -3.570 64.263 1.00 61.03 298 SER A N 1
ATOM 2251 C CA . SER A 1 298 ? -11.804 -2.508 65.265 1.00 61.03 298 SER A CA 1
ATOM 2252 C C . SER A 1 298 ? -13.108 -2.224 66.024 1.00 61.03 298 SER A C 1
ATOM 2254 O O . SER A 1 298 ? -13.096 -2.142 67.257 1.00 61.03 298 SER A O 1
ATOM 2256 N N . GLN A 1 299 ? -14.247 -2.155 65.324 1.00 57.97 299 GLN A N 1
ATOM 2257 C CA . GLN A 1 299 ? -15.553 -1.962 65.968 1.00 57.97 299 GLN A CA 1
ATOM 2258 C C . GLN A 1 299 ? -15.954 -3.151 66.848 1.00 57.97 299 GLN A C 1
ATOM 2260 O O . GLN A 1 299 ? -16.446 -2.951 67.962 1.00 57.97 299 GLN A O 1
ATOM 2265 N N . HIS A 1 300 ? -15.662 -4.377 66.407 1.00 55.06 300 HIS A N 1
ATOM 2266 C CA . HIS A 1 300 ? -15.927 -5.579 67.197 1.00 55.06 300 HIS A CA 1
ATOM 2267 C C . HIS A 1 300 ? -15.115 -5.607 68.504 1.00 55.06 300 HIS A C 1
ATOM 2269 O O . HIS A 1 300 ? -15.631 -6.000 69.549 1.00 55.06 300 HIS A O 1
ATOM 2275 N N . LYS A 1 301 ? -13.867 -5.118 68.488 1.00 54.50 301 LYS A N 1
ATOM 2276 C CA . LYS A 1 301 ? -13.015 -5.024 69.689 1.00 54.50 301 LYS A CA 1
ATOM 2277 C C . LYS A 1 301 ? -13.525 -4.012 70.724 1.00 54.50 301 LYS A C 1
ATOM 2279 O O . LYS A 1 301 ? -13.281 -4.196 71.915 1.00 54.50 301 LYS A O 1
ATOM 2284 N N . ASN A 1 302 ? -14.237 -2.971 70.292 1.00 53.66 302 ASN A N 1
ATOM 2285 C CA . ASN A 1 302 ? -14.817 -1.965 71.186 1.00 53.66 302 ASN A CA 1
ATOM 2286 C C . ASN A 1 302 ? -16.158 -2.394 71.803 1.00 53.66 302 ASN A C 1
ATOM 2288 O O . ASN A 1 302 ? -16.515 -1.881 72.861 1.00 53.66 302 ASN A O 1
ATOM 2292 N N . GLN A 1 303 ? -16.876 -3.355 71.209 1.00 53.12 303 GLN A N 1
ATOM 2293 C CA . GLN A 1 303 ? -18.080 -3.933 71.823 1.00 53.12 303 GLN A CA 1
ATOM 2294 C C . GLN A 1 303 ? -17.776 -4.899 72.978 1.00 53.12 303 GLN A C 1
ATOM 2296 O O . GLN A 1 303 ? -18.592 -5.015 73.881 1.00 53.12 303 GLN A O 1
ATOM 2301 N N . PHE A 1 304 ? -16.597 -5.528 73.005 1.00 51.66 304 PHE A N 1
ATOM 2302 C CA . PHE A 1 304 ? -16.167 -6.415 74.101 1.00 51.66 304 PHE A CA 1
ATOM 2303 C C . PHE A 1 304 ? -15.474 -5.688 75.270 1.00 51.66 304 PHE A C 1
ATOM 2305 O O . PHE A 1 304 ? -14.966 -6.333 76.185 1.00 51.66 304 PHE A O 1
ATOM 2312 N N . LYS A 1 305 ? -15.410 -4.350 75.236 1.00 50.31 305 LYS A N 1
ATOM 2313 C CA . LYS A 1 305 ? -14.780 -3.511 76.273 1.00 50.31 305 LYS A CA 1
ATOM 2314 C C . LYS A 1 305 ? -15.778 -2.742 77.156 1.00 50.31 305 LYS A C 1
ATOM 2316 O O . LYS A 1 305 ? -15.349 -1.879 77.920 1.00 50.31 305 LYS A O 1
ATOM 2321 N N . LYS A 1 306 ? -17.074 -3.037 77.053 1.00 41.53 306 LYS A N 1
ATOM 2322 C CA . LYS A 1 306 ? -18.120 -2.605 77.993 1.00 41.53 306 LYS A CA 1
ATOM 2323 C C . LYS A 1 306 ? -18.631 -3.811 78.761 1.00 41.53 306 LYS A C 1
ATOM 2325 O O . LYS A 1 306 ? -18.976 -3.610 79.942 1.00 41.53 306 LYS A O 1
#

Foldseek 3Di:
DLLDPLDPQLLSVLLLLLVLLVCQVVCLVPHPDQLVVSLVVSVVVVVVSVVVCVVVVHDNHPFCLVLLCVVCVVVLVVLQPDDADDPVLVQALQFVLVVCLVSSGQDDPVCVPVHHPCSPWQCSLSVQQNSVCVVVVHRRQSSLLSVLLSLLLSQLVVVLVVVCVVVVVPPPPDGDDSVSSNVSSCCSEVVPPPHDCNANSGNHCPSVLVSLLSVLLVLLVVLVVCVVVVNVVSNVVSVVSSVSSLSSQCSSGVVSVVSSCVSVVVSVVVVVVVVVVVVVVVVVVVVVVVVVVVVVVVVVVVVVVD

Radius of gyration: 25.14 Å; chains: 1; bounding box: 55×38×100 Å

Sequence (306 aa):
VVVGRHRIREATVLYGWAVVSFAFTTLGVFTPVPFTYVAVGFAGLAVVAGVVIVRRGEALLPEGSLRIALLAAPLLVLVSAMVASQWDEFSDWLISPRLLLTLDTFPDDSNKHLSGSLAAYPYGWHYVTYLVSRLAGRLVENAGALVNVFLLLTFGLVAVRLIREGLSREDEATKPGWGLLALGALLATLLNPTFHQKIVLTSYADTSTAVCVGVGGVLGWRMLDALARGKLGEANRLALQIGLVMLVLVNLKQATVVLFVLVVGAVLLNLGLREAIVQLVEDVGTRNQWDTALGALSQHKNQFKK

Secondary structure (DSSP, 8-state):
-TT-TT--STTHHHHHHHHHHHHHHHHHHH----HHHHHHHHHHHHHHHHHHHHHTT--SS-TTHHHHHHHTHHHHHHHHT----SHHIIIIITHHHHHHHHHSS---TTTTTSS-S-TTS--TTHHHHHHHHHHHTS--TTHHHHHHHHHHHHHHHHHHHHHHHHTT---TTSPPPHHHHHHHHHHHTTT-TT--HHHHTSS-THHHHHHHHHHHHHHHHHHHHHHHTT-HHHHHHHHHHHHHHHHHHHHH-TTHHHHHHHHHHHHHHHHHHHHHHHHHHHHHHHHHHHHHHHHHHHHHHHHTT-

pLDDT: mean 83.86, std 10.91, range [41.53, 94.31]